Protein AF-A0A7S0E5N8-F1 (afdb_monomer_lite)

Organism: NCBI:txid3032

Radius of gyration: 25.5 Å; chains: 1; bounding box: 63×75×67 Å

InterPro domains:
  IPR010488 Zeta toxin domain [PF06414] (202-354)
  IPR027417 P-loop containing nucleoside triphosphate hydrolase [G3DSA:3.40.50.300] (179-355)
  IPR027417 P-loop containing nucleoside triphosphate hydrolase [SSF52540] (205-351)

Secondary structure (DSSP, 8-state):
--TTTTTTTSSS------------------------SSHHHHHHHHHHHHHHHHHHHS----B-TTSPBPPSS----S--------SS-PPPPPTT---------HHHHTTTS-TTT---TT---THHHHHHHHTT----TT--TTS-HHHHTEE---GGG--STTHHHHTTS-TTTPPEE-HHHHHHHHHHHHHHHHSS-B-SS-EEEEEES-TTS-HHHHHHHHHHTT-GGGGGSEEE-HHHHHHTSTTHHHHHHHS-SS-S-TTSPPHHHHTHHHHHHHHHHHHHHHHHTTB-EEE------HHHHHHHHHHHHHH-TT-EEEEEE----HHHHHHHHHHHHHHHS------

Foldseek 3Di:
DVVVVVVVVVPDPDDDDDDDDDDDDDDDDDDDDDDPDPVVVVVVVVVVVVVVVVCVVPPDFQQFPVRDGQPLDPPPPDDPDDDDDDPDDDDDDDPVRDPPPPPPDPVVVVVPDLPVQQQFLPDQPVLLVVLCVQLVHDDDPPDDQLAAPCVRFFDQLDLVQQDDPLSVLSNPDDCVQAGGGHHSVVSSLVSVLVVLLSAADADQQAEEEEEAADQLLCSSVVLVVCCVVRSVVSVRAREQDLVVVLSSHPCLSVQCVVQQFDRPDPSGDFSCRSHVRVSVVSSSSNVVSCLVRRGHYYYYDHCPPVVVVVVVVVVCCVVRVSYGYGYHYRDDDPVSSVVSQNVSRNRNVGHDDDD

Sequence (355 aa):
LFHEKMTRRFLRDGLRASCSCSSSANKVSPEGDREDSDQSELDAQGKKLVNERAWLANPPMVYTWDGDLMPRDVEWLGAEGEFSLGDGEAPMYTEDGDEHAYHGFPWEISGGVDSWDTYDTNFVDPIAETFADRAKFRIPDTFDWNKTTNYNYAAPAKKENFHGVYKHVRSVLDYSYHVNYIEERQRLQDEIVRYWCDSGVRSDRPWIIFTAGAMGAGKSRTISQLEANGVDTLRLMVKVDPDTVKYQLPEMKHYISRNPGPNPNKNIILAGHATHNESGFLQEVIVRKLMEGSKHLIVDGSLSNAEWYREYLMQIRTKYPHYRIGIIHVMCDREIIWERVQQRCIRTGRCISWQ

pLDDT: mean 73.73, std 26.62, range [25.64, 98.75]

Structure (mmCIF, N/CA/C/O backbone):
data_AF-A0A7S0E5N8-F1
#
_entry.id   AF-A0A7S0E5N8-F1
#
loop_
_atom_site.group_PDB
_atom_site.id
_atom_site.type_symbol
_atom_site.label_atom_id
_atom_site.label_alt_id
_atom_site.label_comp_id
_atom_site.label_asym_id
_atom_site.label_entity_id
_atom_site.label_seq_id
_atom_site.pdbx_PDB_ins_code
_atom_site.Cartn_x
_atom_site.Cartn_y
_atom_site.Cartn_z
_atom_site.occupancy
_atom_site.B_iso_or_equiv
_atom_site.auth_seq_id
_atom_site.auth_comp_id
_atom_site.auth_asym_id
_atom_site.auth_atom_id
_atom_site.pdbx_PDB_model_num
ATOM 1 N N . LEU A 1 1 ? -29.541 29.190 8.175 1.00 48.00 1 LEU A N 1
ATOM 2 C CA . LEU A 1 1 ? -30.266 28.456 9.245 1.00 48.00 1 LEU A CA 1
ATOM 3 C C . LEU A 1 1 ? -29.587 27.162 9.729 1.00 48.00 1 LEU A C 1
ATOM 5 O O . LEU A 1 1 ? -29.875 26.758 10.846 1.00 48.00 1 LEU A O 1
ATOM 9 N N . PHE A 1 2 ? -28.634 26.560 8.998 1.00 31.70 2 PHE A N 1
ATOM 10 C CA . PHE A 1 2 ? -27.773 25.483 9.540 1.00 31.70 2 PHE A CA 1
ATOM 11 C C . PHE A 1 2 ? -26.413 25.990 10.074 1.00 31.70 2 PHE A C 1
ATOM 13 O O . PHE A 1 2 ? -25.784 25.345 10.904 1.00 31.70 2 PHE A O 1
ATOM 20 N N . HIS A 1 3 ? -26.003 27.203 9.686 1.00 31.92 3 HIS A N 1
ATOM 21 C CA . HIS A 1 3 ? -24.743 27.822 10.119 1.00 31.92 3 HIS A CA 1
ATOM 22 C C . HIS A 1 3 ? -24.804 28.477 11.517 1.00 31.92 3 HIS A C 1
ATOM 24 O O . HIS A 1 3 ? -23.778 28.757 12.119 1.00 31.92 3 HIS A O 1
ATOM 30 N N . GLU A 1 4 ? -26.002 28.670 12.078 1.00 29.83 4 GLU A N 1
ATOM 31 C CA . GLU A 1 4 ? -26.194 29.369 13.361 1.00 29.83 4 GLU A CA 1
ATOM 32 C C . GLU A 1 4 ? -26.199 28.424 14.583 1.00 29.83 4 GLU A C 1
ATOM 34 O O . GLU A 1 4 ? -26.120 28.873 15.727 1.00 29.83 4 GLU A O 1
ATOM 39 N N . LYS A 1 5 ? -26.270 27.100 14.362 1.00 33.91 5 LYS A N 1
ATOM 40 C CA . LYS A 1 5 ? -26.313 26.094 15.441 1.00 33.91 5 LYS A CA 1
ATOM 41 C C . LYS A 1 5 ? -24.935 25.592 15.895 1.00 33.91 5 LYS A C 1
ATOM 43 O O . LYS A 1 5 ? -24.839 25.108 17.018 1.00 33.91 5 LYS A O 1
ATOM 48 N N . MET A 1 6 ? -23.871 25.750 15.099 1.00 36.00 6 MET A N 1
ATOM 49 C CA . MET A 1 6 ? -22.506 25.373 15.517 1.00 36.00 6 MET A CA 1
ATOM 50 C C . MET A 1 6 ? -21.856 26.415 16.438 1.00 36.00 6 MET A C 1
ATOM 52 O O . MET A 1 6 ? -21.187 26.052 17.401 1.00 36.00 6 MET A O 1
ATOM 56 N N . THR A 1 7 ? -22.110 27.707 16.222 1.00 38.72 7 THR A N 1
ATOM 57 C CA . THR A 1 7 ? -21.432 28.782 16.969 1.00 38.72 7 THR A CA 1
ATOM 58 C C . THR A 1 7 ? -21.920 28.915 18.417 1.00 38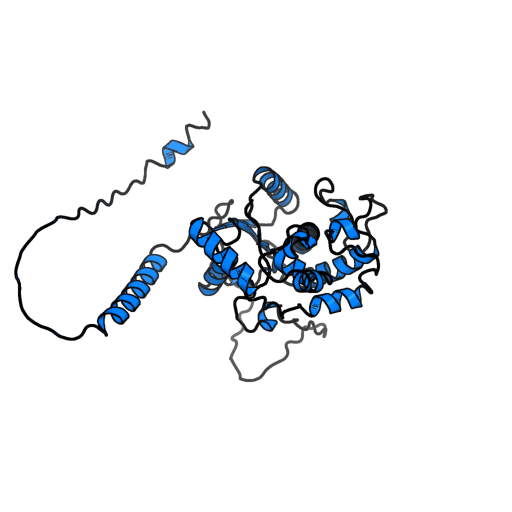.72 7 THR A C 1
ATOM 60 O O . THR A 1 7 ? -21.182 29.378 19.282 1.00 38.72 7 THR A O 1
ATOM 63 N N . ARG A 1 8 ? -23.139 28.452 18.741 1.00 34.91 8 ARG A N 1
ATOM 64 C CA . ARG A 1 8 ? -23.691 28.550 20.109 1.00 34.91 8 ARG A CA 1
ATOM 65 C C . ARG A 1 8 ? -23.184 27.478 21.081 1.00 34.91 8 ARG A C 1
ATOM 67 O O . ARG A 1 8 ? -23.400 27.630 22.279 1.00 34.91 8 ARG A O 1
ATOM 74 N N . ARG A 1 9 ? -22.488 26.435 20.610 1.00 34.16 9 ARG A N 1
ATOM 75 C CA . ARG A 1 9 ? -21.886 25.413 21.491 1.00 34.16 9 ARG A CA 1
ATOM 76 C C . ARG A 1 9 ? -20.429 25.719 21.866 1.00 34.16 9 ARG A C 1
ATOM 78 O O . ARG A 1 9 ? -19.947 25.188 22.853 1.00 34.16 9 ARG A O 1
ATOM 85 N N . PHE A 1 10 ? -19.772 26.630 21.144 1.00 34.44 10 PHE A N 1
ATOM 86 C CA . PHE A 1 10 ? -18.369 27.012 21.362 1.00 34.44 10 PHE A CA 1
ATOM 87 C C . PHE A 1 10 ? -18.156 28.156 22.373 1.00 34.44 10 PHE A C 1
ATOM 89 O O . PHE A 1 10 ? -17.024 28.418 22.761 1.00 34.44 10 PHE A O 1
ATOM 96 N N . LEU A 1 11 ? -19.216 28.838 22.824 1.00 35.88 11 LEU A N 1
ATOM 97 C CA . LEU A 1 11 ? -19.111 30.030 23.685 1.00 35.88 11 LEU A CA 1
ATOM 98 C C . LEU A 1 11 ? -19.541 29.820 25.147 1.00 35.88 11 LEU A C 1
ATOM 100 O O . LEU A 1 11 ? -19.632 30.800 25.883 1.00 35.88 11 LEU A O 1
ATOM 104 N N . ARG A 1 12 ? -19.816 28.584 25.594 1.00 35.59 12 ARG A N 1
ATOM 105 C CA . ARG A 1 12 ? -20.316 28.345 26.964 1.00 35.59 12 ARG A CA 1
ATOM 106 C C . ARG A 1 12 ? -19.292 27.842 27.982 1.00 35.59 12 ARG A C 1
ATOM 108 O O . ARG A 1 12 ? -19.493 28.121 29.156 1.00 35.59 12 ARG A O 1
ATOM 115 N N . ASP A 1 13 ? -18.167 27.273 27.553 1.00 36.72 13 ASP A N 1
ATOM 116 C CA . ASP A 1 13 ? -17.179 26.680 28.475 1.00 36.72 13 ASP A CA 1
ATOM 117 C C . ASP A 1 13 ? -15.816 27.398 28.435 1.00 36.72 13 ASP A C 1
ATOM 119 O O . ASP A 1 13 ? -14.747 26.796 28.512 1.00 36.72 13 ASP A O 1
ATOM 123 N N . GLY A 1 14 ? -15.851 28.729 28.320 1.00 29.47 14 GLY A N 1
ATOM 124 C CA . GLY A 1 14 ? -14.676 29.588 28.452 1.00 29.47 14 GLY A CA 1
ATOM 125 C C . GLY A 1 14 ? -14.255 29.765 29.912 1.00 29.47 14 GLY A C 1
ATOM 126 O O . GLY A 1 14 ? -14.564 30.787 30.525 1.00 29.47 14 GLY A O 1
ATOM 127 N N . LEU A 1 15 ? -13.519 28.800 30.465 1.00 29.02 15 LEU A N 1
ATOM 128 C CA . LEU A 1 15 ? -12.755 28.991 31.699 1.00 29.02 15 LEU A CA 1
ATOM 129 C C . LEU A 1 15 ? -11.484 29.790 31.381 1.00 29.02 15 LEU A C 1
ATOM 131 O O . LEU A 1 15 ? -10.531 29.302 30.778 1.00 29.02 15 LEU A O 1
ATOM 135 N N . ARG A 1 16 ? -11.507 31.067 31.776 1.00 32.75 16 ARG A N 1
ATOM 136 C CA . ARG A 1 16 ? -10.348 31.963 31.808 1.00 32.75 16 ARG A CA 1
ATOM 137 C C . ARG A 1 16 ? -9.338 31.455 32.840 1.00 32.75 16 ARG A C 1
ATOM 139 O O . ARG A 1 16 ? -9.662 31.399 34.021 1.00 32.75 16 ARG A O 1
ATOM 146 N N . ALA A 1 17 ? -8.102 31.224 32.415 1.00 28.38 17 ALA A N 1
ATOM 147 C CA . ALA A 1 17 ? -6.936 31.256 33.290 1.00 28.38 17 ALA A CA 1
ATOM 148 C C . ALA A 1 17 ? -5.925 32.248 32.699 1.00 28.38 17 ALA A C 1
ATOM 150 O O . ALA A 1 17 ? -5.169 31.940 31.784 1.00 28.38 17 ALA A O 1
ATOM 151 N N . SER A 1 18 ? -5.979 33.486 33.187 1.00 28.97 18 SER A N 1
ATOM 152 C CA . SER A 1 18 ? -4.957 34.505 32.968 1.00 28.97 18 SER A CA 1
ATOM 153 C C . SER A 1 18 ? -3.859 34.323 34.014 1.00 28.97 18 SER A C 1
ATOM 155 O O . SER A 1 18 ? -4.122 34.521 35.199 1.00 28.97 18 SER A O 1
ATOM 157 N N . CYS A 1 19 ? -2.638 33.990 33.596 1.00 25.64 19 CYS A N 1
ATOM 158 C CA . CYS A 1 19 ? -1.456 34.106 34.449 1.00 25.64 19 CYS A CA 1
ATOM 159 C C . CYS A 1 19 ? -0.757 35.432 34.135 1.00 25.64 19 CYS A C 1
ATOM 161 O O . CYS A 1 19 ? -0.170 35.609 33.071 1.00 25.64 19 CYS A O 1
ATOM 163 N N . SER A 1 20 ? -0.866 36.381 35.061 1.00 28.48 20 SER A N 1
ATOM 164 C CA . SER A 1 20 ? -0.127 37.641 35.070 1.00 28.48 20 SER A CA 1
ATOM 165 C C . SER A 1 20 ? 1.270 37.419 35.654 1.00 28.48 20 SER A C 1
ATOM 167 O O . SER A 1 20 ? 1.392 37.082 36.830 1.00 28.48 20 SER A O 1
ATOM 169 N N . CYS A 1 21 ? 2.320 37.647 34.867 1.00 26.89 21 CYS A N 1
ATOM 170 C CA . CYS A 1 21 ? 3.680 37.790 35.386 1.00 26.89 21 CYS A CA 1
ATOM 171 C C . CYS A 1 21 ? 3.875 39.225 35.889 1.00 26.89 21 CYS A C 1
ATOM 173 O O . CYS A 1 21 ? 3.969 40.162 35.099 1.00 26.89 21 CYS A O 1
ATOM 175 N N . SER A 1 22 ? 3.925 39.401 37.209 1.00 31.42 22 SER A N 1
ATOM 176 C CA . SER A 1 22 ? 4.367 40.639 37.850 1.00 31.42 22 SER A CA 1
ATOM 177 C C . SER A 1 22 ? 5.890 40.647 37.970 1.00 31.42 22 SER A C 1
ATOM 179 O O . SER A 1 22 ? 6.476 39.804 38.646 1.00 31.42 22 SER A O 1
ATOM 181 N N . SER A 1 23 ? 6.518 41.622 37.324 1.00 30.47 23 SER A N 1
ATOM 182 C CA . SER A 1 23 ? 7.921 41.988 37.490 1.00 30.47 23 SER A CA 1
ATOM 183 C C . SER A 1 23 ? 8.125 42.746 38.804 1.00 30.47 23 SER A C 1
ATOM 185 O O . SER A 1 23 ? 7.570 43.831 38.979 1.00 30.47 23 SER A O 1
ATOM 187 N N . SER A 1 24 ? 8.975 42.234 39.690 1.00 32.66 24 SER A N 1
ATOM 188 C CA . SER A 1 24 ? 9.563 43.016 40.779 1.00 32.66 24 SER A CA 1
ATOM 189 C C . SER A 1 24 ? 11.072 42.827 40.771 1.00 32.66 24 SER A C 1
ATOM 191 O O . SER A 1 24 ? 11.583 41.735 41.009 1.00 32.66 24 SER A O 1
ATOM 193 N N . ALA A 1 25 ? 11.763 43.917 40.453 1.00 34.62 25 ALA A N 1
ATOM 194 C CA . ALA A 1 25 ? 13.202 44.054 40.533 1.00 34.62 25 ALA A CA 1
ATOM 195 C C . ALA A 1 25 ? 13.657 44.072 41.997 1.00 34.62 25 ALA A C 1
ATOM 197 O O . ALA A 1 25 ? 13.053 44.759 42.817 1.00 34.62 25 ALA A O 1
ATOM 198 N N . ASN A 1 26 ? 14.771 43.404 42.295 1.00 32.31 26 ASN A N 1
ATOM 199 C CA . ASN A 1 26 ? 15.701 43.876 43.313 1.00 32.31 26 ASN A CA 1
ATOM 200 C C . ASN A 1 26 ? 17.127 43.411 43.000 1.00 32.31 26 ASN A C 1
ATOM 202 O O . ASN A 1 26 ? 17.381 42.239 42.738 1.00 32.31 26 ASN A O 1
ATOM 206 N N . LYS A 1 27 ? 18.037 44.388 43.002 1.00 39.38 27 LYS A N 1
ATOM 207 C CA . LYS A 1 27 ? 19.492 44.247 42.896 1.00 39.38 27 LYS A CA 1
ATOM 208 C C . LYS A 1 27 ? 20.055 43.717 44.211 1.00 39.38 27 LYS A C 1
ATOM 210 O O . LYS A 1 27 ? 19.783 44.357 45.218 1.00 39.38 27 LYS A O 1
ATOM 215 N N . VAL A 1 28 ? 20.937 42.715 44.163 1.00 34.62 28 VAL A N 1
ATOM 216 C CA . VAL A 1 28 ? 22.173 42.620 44.971 1.00 34.62 28 VAL A CA 1
ATOM 217 C C . VAL A 1 28 ? 23.177 41.738 44.202 1.00 34.62 28 VAL A C 1
ATOM 219 O O . VAL A 1 28 ? 22.812 40.698 43.665 1.00 34.62 28 VAL A O 1
ATOM 222 N N . SER A 1 29 ? 24.435 42.165 44.144 1.00 37.25 29 SER A N 1
ATOM 223 C CA . SER A 1 29 ? 25.642 41.361 43.858 1.00 37.25 29 SER A CA 1
ATOM 224 C C . SER A 1 29 ? 26.641 41.648 45.001 1.00 37.25 29 SER A C 1
ATOM 226 O O . SER A 1 29 ? 26.382 42.619 45.723 1.00 37.25 29 SER A O 1
ATOM 228 N N . PRO A 1 30 ? 27.798 40.963 45.151 1.00 56.81 30 PRO A N 1
ATOM 229 C CA . PRO A 1 30 ? 28.375 39.868 44.353 1.00 56.81 30 PRO A CA 1
ATOM 230 C C . PRO A 1 30 ? 28.958 38.707 45.214 1.00 56.81 30 PRO A C 1
ATOM 232 O O . PRO A 1 30 ? 28.785 38.691 46.426 1.00 56.81 30 PRO A O 1
ATOM 235 N N . GLU A 1 31 ? 29.700 37.814 44.542 1.00 35.06 31 GLU A N 1
ATOM 236 C CA . GLU A 1 31 ? 30.712 36.843 45.023 1.00 35.06 31 GLU A CA 1
ATOM 237 C C . GLU A 1 31 ? 30.322 35.356 45.018 1.00 35.06 31 GLU A C 1
ATOM 239 O O . GLU A 1 31 ? 29.369 34.936 45.666 1.00 35.06 31 GLU A O 1
ATOM 244 N N . GLY A 1 32 ? 31.147 34.559 44.322 1.00 34.41 32 GLY A N 1
ATOM 245 C CA . GLY A 1 32 ? 31.268 33.115 44.528 1.00 34.41 32 GLY A CA 1
ATOM 246 C C . GLY A 1 32 ? 31.370 32.286 43.249 1.00 34.41 32 GLY A C 1
ATOM 247 O O . GLY A 1 32 ? 30.366 31.763 42.782 1.00 34.41 32 GLY A O 1
ATOM 248 N N . ASP A 1 33 ? 32.584 32.122 42.717 1.00 45.44 33 ASP A N 1
ATOM 249 C CA . ASP A 1 33 ? 32.925 31.058 41.766 1.00 45.44 33 ASP A CA 1
ATOM 250 C C . ASP A 1 33 ? 32.708 29.672 42.404 1.00 45.44 33 ASP A C 1
ATOM 252 O O . ASP A 1 33 ? 33.268 29.429 43.478 1.00 45.44 33 ASP A O 1
ATOM 256 N N . ARG A 1 34 ? 31.980 28.765 41.725 1.00 47.34 34 ARG A N 1
ATOM 257 C CA . ARG A 1 34 ? 32.284 27.321 41.520 1.00 47.34 34 ARG A CA 1
ATOM 258 C C . ARG A 1 34 ? 31.044 26.493 41.128 1.00 47.34 34 ARG A C 1
ATOM 260 O O . ARG A 1 34 ? 29.973 26.682 41.682 1.00 47.34 34 ARG A O 1
ATOM 267 N N . GLU A 1 35 ? 31.300 25.517 40.246 1.00 48.59 35 GLU A N 1
ATOM 268 C CA . GLU A 1 35 ? 30.518 24.292 39.962 1.00 48.59 35 GLU A CA 1
ATOM 269 C C . GLU A 1 35 ? 29.272 24.394 39.055 1.00 48.59 35 GLU A C 1
ATOM 271 O O . GLU A 1 35 ? 28.153 24.121 39.463 1.00 48.59 35 GLU A O 1
ATOM 276 N N . ASP A 1 36 ? 29.497 24.643 37.757 1.00 49.28 36 ASP A N 1
ATOM 277 C CA . ASP A 1 36 ? 28.532 24.355 36.681 1.00 49.28 36 ASP A CA 1
ATOM 278 C C . ASP A 1 36 ? 28.900 23.033 35.976 1.00 49.28 36 ASP A C 1
ATOM 280 O O . ASP A 1 36 ? 29.667 23.013 35.012 1.00 49.28 36 ASP A O 1
ATOM 284 N N . SER A 1 37 ? 28.370 21.902 36.454 1.00 51.56 37 SER A N 1
ATOM 285 C CA . SER A 1 37 ? 28.222 20.697 35.608 1.00 51.56 37 SER A CA 1
ATOM 286 C C . SER A 1 37 ? 27.050 19.787 36.006 1.00 51.56 37 SER A C 1
ATOM 288 O O . SER A 1 37 ? 26.468 19.167 35.120 1.00 51.56 37 SER A O 1
ATOM 290 N N . ASP A 1 38 ? 26.584 19.821 37.260 1.00 52.78 38 ASP A N 1
ATOM 291 C CA . ASP A 1 38 ? 25.450 18.991 37.721 1.00 52.78 38 ASP A CA 1
ATOM 292 C C . ASP A 1 38 ? 24.059 19.627 37.516 1.00 52.78 38 ASP A C 1
ATOM 294 O O . ASP A 1 38 ? 23.039 18.934 37.490 1.00 52.78 38 ASP A O 1
ATOM 298 N N . GLN A 1 39 ? 23.978 20.945 37.300 1.00 49.47 39 GLN A N 1
ATOM 299 C CA . GLN A 1 39 ? 22.688 21.634 37.144 1.00 49.47 39 GLN A CA 1
ATOM 300 C C . GLN A 1 39 ? 21.959 21.254 35.838 1.00 49.47 39 GLN A C 1
ATOM 302 O O . GLN A 1 39 ? 20.730 21.270 35.777 1.00 49.47 39 GLN A O 1
ATOM 307 N N . SER A 1 40 ? 22.705 20.868 34.795 1.00 54.22 40 SER A N 1
ATOM 308 C CA . SER A 1 40 ? 22.136 20.556 33.475 1.00 54.22 40 SER A CA 1
ATOM 309 C C . SER A 1 40 ? 21.394 19.212 33.428 1.00 54.22 40 SER A C 1
ATOM 311 O O . SER A 1 40 ? 20.425 19.067 32.677 1.00 54.22 40 SER A O 1
ATOM 313 N N . GLU A 1 41 ? 21.790 18.251 34.267 1.00 51.72 41 GLU A N 1
ATOM 314 C CA . GLU A 1 41 ? 21.183 16.917 34.330 1.00 51.72 41 GLU A CA 1
ATOM 315 C C . GLU A 1 41 ? 19.881 16.923 35.147 1.00 51.72 41 GLU A C 1
ATOM 317 O O . GLU A 1 41 ? 18.877 16.318 34.751 1.00 51.72 41 GLU A O 1
ATOM 322 N N . LEU A 1 42 ? 19.852 17.707 36.231 1.00 57.09 42 LEU A N 1
ATOM 323 C CA . LEU A 1 42 ? 18.658 17.923 37.051 1.00 57.09 42 LEU A CA 1
ATOM 324 C C . LEU A 1 42 ? 17.572 18.700 36.291 1.00 57.09 42 LEU A C 1
ATOM 326 O O . LEU A 1 42 ? 16.389 18.359 36.384 1.00 57.09 42 LEU A O 1
ATOM 330 N N . ASP A 1 43 ? 17.957 19.673 35.461 1.00 62.47 43 ASP A N 1
ATOM 331 C CA . ASP A 1 43 ? 17.024 20.405 34.599 1.00 62.47 43 ASP A CA 1
ATOM 332 C C . ASP A 1 43 ? 16.435 19.524 33.485 1.00 62.47 43 ASP A C 1
ATOM 334 O O . ASP A 1 43 ? 15.266 19.683 33.106 1.00 62.47 43 ASP A O 1
ATOM 338 N N . ALA A 1 44 ? 17.207 18.562 32.970 1.00 54.91 44 ALA A N 1
ATOM 339 C CA . ALA A 1 44 ? 16.731 17.595 31.984 1.00 54.91 44 ALA A CA 1
ATOM 340 C C . ALA A 1 44 ? 15.744 16.583 32.600 1.00 54.91 44 ALA A C 1
ATOM 342 O O . ALA A 1 44 ? 14.685 16.321 32.017 1.00 54.91 44 ALA A O 1
ATOM 343 N N . GLN A 1 45 ? 16.033 16.067 33.801 1.00 53.09 45 GLN A N 1
ATOM 344 C CA . GLN A 1 45 ? 15.117 15.186 34.539 1.00 53.09 45 GLN A CA 1
ATOM 345 C C . GLN A 1 45 ? 13.843 15.912 34.990 1.00 53.09 45 GLN A C 1
ATOM 347 O O . GLN A 1 45 ? 12.745 15.366 34.853 1.00 53.09 45 GLN A O 1
ATOM 352 N N . GLY A 1 46 ? 13.959 17.164 35.442 1.00 55.50 46 GLY A N 1
ATOM 353 C CA . GLY A 1 46 ? 12.817 18.001 35.810 1.00 55.50 46 GLY A CA 1
ATOM 354 C C . GLY A 1 46 ? 11.874 18.255 34.631 1.00 55.50 46 GLY A C 1
ATOM 355 O O . GLY A 1 46 ? 10.662 18.069 34.753 1.00 55.50 46 GLY A O 1
ATOM 356 N N . LYS A 1 47 ? 12.414 18.585 33.450 1.00 50.16 47 LYS A N 1
ATOM 357 C CA . LYS A 1 47 ? 11.617 18.770 32.222 1.00 50.16 47 LYS A CA 1
ATOM 358 C C . LYS A 1 47 ? 10.935 17.479 31.755 1.00 50.16 47 LYS A C 1
ATOM 360 O O . LYS A 1 47 ? 9.801 17.539 31.277 1.00 50.16 47 LYS A O 1
ATOM 365 N N . LYS A 1 48 ? 11.580 16.317 31.923 1.00 49.09 48 LYS A N 1
ATOM 366 C CA . LYS A 1 48 ? 10.990 15.007 31.595 1.00 49.09 48 LYS A CA 1
ATOM 367 C C . LYS A 1 48 ? 9.787 14.685 32.493 1.00 49.09 48 LYS A C 1
ATOM 369 O O . LYS A 1 48 ? 8.715 14.375 31.978 1.00 49.09 48 LYS A O 1
ATOM 374 N N . LEU A 1 49 ? 9.926 14.864 33.809 1.00 44.47 49 LEU A N 1
ATOM 375 C CA . LEU A 1 49 ? 8.860 14.615 34.791 1.00 44.47 49 LEU A CA 1
ATOM 376 C C . LEU A 1 49 ? 7.667 15.576 34.651 1.00 44.47 49 LEU A C 1
ATOM 378 O O . LEU A 1 49 ? 6.517 15.177 34.846 1.00 44.47 49 LEU A O 1
ATOM 382 N N . VAL A 1 50 ? 7.917 16.841 34.300 1.00 50.50 50 VAL A N 1
ATOM 383 C CA . VAL A 1 50 ? 6.851 17.828 34.051 1.00 50.50 50 VAL A CA 1
ATOM 384 C C . VAL A 1 50 ? 6.050 17.474 32.792 1.00 50.50 50 VAL A C 1
ATOM 386 O O . VAL A 1 50 ? 4.823 17.569 32.816 1.00 50.50 50 VAL A O 1
ATOM 389 N N . ASN A 1 51 ? 6.707 16.996 31.729 1.00 46.56 51 ASN A N 1
ATOM 390 C CA . ASN A 1 51 ? 6.021 16.537 30.517 1.00 46.56 51 ASN A CA 1
ATOM 391 C C . ASN A 1 51 ? 5.193 15.264 30.750 1.00 46.56 51 ASN A C 1
ATOM 393 O O . ASN A 1 51 ? 4.064 15.194 30.270 1.00 46.56 51 ASN A O 1
ATOM 397 N N . GLU A 1 52 ? 5.696 14.29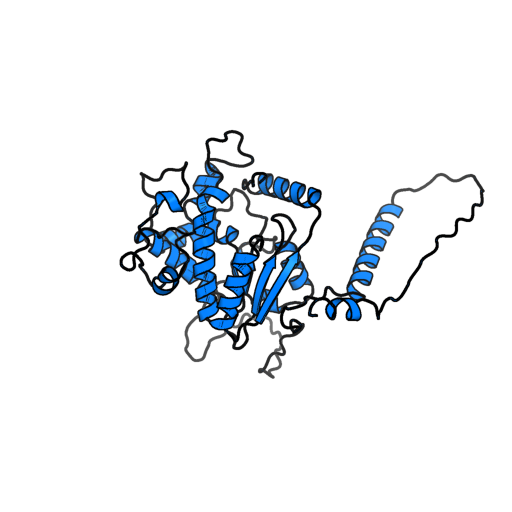6 31.523 1.00 41.47 52 GLU A N 1
ATOM 398 C CA . GLU A 1 52 ? 4.939 13.086 31.886 1.00 41.47 52 GLU A CA 1
ATOM 399 C C . GLU A 1 52 ? 3.694 13.418 32.730 1.00 41.47 52 GLU A C 1
ATOM 401 O O . GLU A 1 52 ? 2.603 12.909 32.463 1.00 41.47 52 GLU A O 1
ATOM 406 N N . ARG A 1 53 ? 3.804 14.342 33.698 1.00 43.78 53 ARG A N 1
ATOM 407 C CA . ARG A 1 53 ? 2.656 14.791 34.510 1.00 43.78 53 ARG A CA 1
ATOM 408 C C . ARG A 1 53 ? 1.628 15.594 33.712 1.00 43.78 53 ARG A C 1
ATOM 410 O O . ARG A 1 53 ? 0.431 15.418 33.933 1.00 43.78 53 ARG A O 1
ATOM 417 N N . ALA A 1 54 ? 2.064 16.450 32.787 1.00 42.28 54 ALA A N 1
ATOM 418 C CA . ALA A 1 54 ? 1.163 17.197 31.906 1.00 42.28 54 ALA A CA 1
ATOM 419 C C . ALA A 1 54 ? 0.380 16.271 30.955 1.00 42.28 54 ALA A C 1
ATOM 421 O O . ALA A 1 54 ? -0.789 16.534 30.670 1.00 42.28 54 ALA A O 1
ATOM 422 N N . TRP A 1 55 ? 0.999 15.168 30.521 1.00 41.56 55 TRP A N 1
ATOM 423 C CA . TRP A 1 55 ? 0.369 14.135 29.694 1.00 41.56 55 TRP A CA 1
ATOM 424 C C . TRP A 1 55 ? -0.645 13.281 30.458 1.00 41.56 55 TRP A C 1
ATOM 426 O O . TRP A 1 55 ? -1.744 13.050 29.963 1.00 41.56 55 TRP A O 1
ATOM 436 N N . LEU A 1 56 ? -0.320 12.858 31.684 1.00 43.59 56 LEU A N 1
ATOM 437 C CA . LEU A 1 56 ? -1.265 12.132 32.543 1.00 43.59 56 LEU A CA 1
ATOM 438 C C . LEU A 1 56 ? -2.485 12.988 32.917 1.00 43.59 56 LEU A C 1
ATOM 440 O O . LEU A 1 56 ? -3.584 12.459 33.071 1.00 43.59 56 LEU A O 1
ATOM 444 N N . ALA A 1 57 ? -2.307 14.308 33.033 1.00 41.25 57 ALA A N 1
ATOM 445 C CA . ALA A 1 57 ? -3.390 15.246 33.318 1.00 41.25 57 ALA A CA 1
ATOM 446 C C . ALA A 1 57 ? -4.306 15.518 32.108 1.00 41.25 57 ALA A C 1
ATOM 448 O O . ALA A 1 57 ? -5.466 15.872 32.302 1.00 41.25 57 ALA A O 1
ATOM 449 N N . ASN A 1 58 ? -3.810 15.349 30.876 1.00 38.56 58 ASN A N 1
ATOM 450 C CA . ASN A 1 58 ? -4.558 15.554 29.632 1.00 38.56 58 ASN A CA 1
ATOM 451 C C . ASN A 1 58 ? -4.217 14.444 28.624 1.00 38.56 58 ASN A C 1
ATOM 453 O O . ASN A 1 58 ? -3.456 14.690 27.682 1.00 38.56 58 ASN A O 1
ATOM 457 N N . PRO A 1 59 ? -4.740 13.218 28.806 1.00 42.22 59 PRO A N 1
ATOM 458 C CA . PRO A 1 59 ? -4.441 12.125 27.892 1.00 42.22 59 PRO A CA 1
ATOM 459 C C . PRO A 1 59 ? -4.901 12.499 26.474 1.00 42.22 59 PRO A C 1
ATOM 461 O O . PRO A 1 59 ? -5.980 13.085 26.323 1.00 42.22 59 PRO A O 1
ATOM 464 N N . PRO A 1 60 ? -4.124 12.172 25.425 1.00 42.88 60 PRO A N 1
ATOM 465 C CA . PRO A 1 60 ? -4.540 12.421 24.053 1.00 42.88 60 PRO A CA 1
ATOM 466 C C . PRO A 1 60 ? -5.863 11.699 23.803 1.00 42.88 60 PRO A C 1
ATOM 468 O O . PRO A 1 60 ? -5.956 10.473 23.873 1.00 42.88 60 PRO A O 1
ATOM 471 N N . MET A 1 61 ? -6.915 12.466 23.535 1.00 38.19 61 MET A N 1
ATOM 472 C CA . MET A 1 61 ? -8.196 11.890 23.164 1.00 38.19 61 MET A CA 1
ATOM 473 C C . MET A 1 61 ? -8.172 11.533 21.682 1.00 38.19 61 MET A C 1
ATOM 475 O O . MET A 1 61 ? -8.118 12.407 20.816 1.00 38.19 61 MET A O 1
ATOM 479 N N . VAL A 1 62 ? -8.221 10.234 21.390 1.00 46.50 62 VAL A N 1
ATOM 480 C CA . VAL A 1 62 ? -8.517 9.735 20.045 1.00 46.50 62 VAL A CA 1
ATOM 481 C C . VAL A 1 62 ? -10.025 9.849 19.855 1.00 46.50 62 VAL A C 1
ATOM 483 O O . VAL A 1 62 ? -10.791 9.000 20.307 1.00 46.50 62 VAL A O 1
ATOM 486 N N . TYR A 1 63 ? -10.459 10.937 19.225 1.00 37.84 63 TYR A N 1
ATOM 487 C CA . TYR A 1 63 ? -11.852 11.099 18.832 1.00 37.84 63 TYR A CA 1
ATOM 488 C C . TYR A 1 63 ? -12.116 10.286 17.574 1.00 37.84 63 TYR A C 1
ATOM 490 O O . TYR A 1 63 ? -11.433 10.439 16.561 1.00 37.84 63 TYR A O 1
ATOM 498 N N . THR A 1 64 ? -13.126 9.431 17.628 1.00 45.38 64 THR A N 1
ATOM 499 C CA . THR A 1 64 ? -13.606 8.727 16.442 1.00 45.38 64 THR A CA 1
ATOM 500 C C . THR A 1 64 ? -14.700 9.565 15.795 1.00 45.38 64 THR A C 1
ATOM 502 O O . THR A 1 64 ? -15.371 10.361 16.457 1.00 45.38 64 THR A O 1
ATOM 505 N N . TRP A 1 65 ? -14.883 9.408 14.485 1.00 41.06 65 TRP A N 1
ATOM 506 C CA . TRP A 1 65 ? -15.918 10.143 13.752 1.00 41.06 65 TRP A CA 1
ATOM 507 C C . TRP A 1 65 ? -17.329 9.858 14.296 1.00 41.06 65 TRP A C 1
ATOM 509 O O . TRP A 1 65 ? -18.210 10.710 14.219 1.00 41.06 65 TRP A O 1
ATOM 519 N N . ASP A 1 66 ? -17.528 8.672 14.875 1.00 41.09 66 ASP A N 1
ATOM 520 C CA . ASP A 1 66 ? -18.803 8.219 15.432 1.00 41.09 66 ASP A CA 1
ATOM 521 C C . ASP A 1 66 ? -19.003 8.602 16.911 1.00 41.09 66 ASP A C 1
ATOM 523 O O . ASP A 1 66 ? -20.061 8.338 17.474 1.00 41.09 66 ASP A O 1
ATOM 527 N N . GLY A 1 67 ? -18.023 9.258 17.546 1.00 39.88 67 GLY A N 1
ATOM 528 C CA . GLY A 1 67 ? -18.090 9.642 18.961 1.00 39.88 67 GLY A CA 1
ATOM 529 C C . GLY A 1 67 ? -17.817 8.502 19.948 1.00 39.88 67 GLY A C 1
ATOM 530 O O . GLY A 1 67 ? -17.832 8.738 21.155 1.00 39.88 67 GLY A O 1
ATOM 531 N N . ASP A 1 68 ? -17.514 7.299 19.456 1.00 46.66 68 ASP A N 1
ATOM 532 C CA . ASP A 1 68 ? -17.052 6.175 20.268 1.00 46.66 68 ASP A CA 1
ATOM 533 C C . ASP A 1 68 ? -15.606 6.417 20.727 1.00 46.66 68 ASP A C 1
ATOM 535 O O . ASP A 1 68 ? -14.760 6.870 19.953 1.00 46.66 68 ASP A O 1
ATOM 539 N N . LEU A 1 69 ? -15.281 6.092 21.976 1.00 50.69 69 LEU A N 1
ATOM 540 C CA . LEU A 1 69 ? -13.884 6.002 22.401 1.00 50.69 69 LEU A CA 1
ATOM 541 C C . LEU A 1 69 ? -13.322 4.653 21.950 1.00 50.69 69 LEU A C 1
ATOM 543 O O . LEU A 1 69 ? -14.010 3.632 22.019 1.00 50.69 69 LEU A O 1
ATOM 547 N N . MET A 1 70 ? -12.063 4.628 21.505 1.00 53.00 70 MET A N 1
ATOM 548 C CA . MET A 1 70 ? -11.367 3.347 21.411 1.00 53.00 70 MET A CA 1
ATOM 549 C C . MET A 1 70 ? -11.329 2.719 22.808 1.00 53.00 70 MET A C 1
ATOM 551 O O . MET A 1 70 ? -10.948 3.421 23.751 1.00 53.00 70 MET A O 1
ATOM 555 N N . PRO A 1 71 ? -11.739 1.445 22.966 1.00 52.09 71 PRO A N 1
ATOM 556 C CA . PRO A 1 71 ? -11.604 0.761 24.243 1.00 52.09 71 PRO A CA 1
ATOM 557 C C . PRO A 1 71 ? -10.136 0.822 24.668 1.00 52.09 71 PRO A C 1
ATOM 559 O O . PRO A 1 71 ? -9.261 0.487 23.867 1.00 52.09 71 PRO A O 1
ATOM 562 N N . ARG A 1 72 ? -9.868 1.298 25.890 1.00 46.88 72 ARG A N 1
ATOM 563 C CA . ARG A 1 72 ? -8.522 1.198 26.482 1.00 46.88 72 ARG A CA 1
ATOM 564 C C . ARG A 1 72 ? -8.168 -0.261 26.728 1.00 46.88 72 ARG A C 1
ATOM 566 O O . ARG A 1 72 ? -7.050 -0.667 26.458 1.00 46.88 72 ARG A O 1
ATOM 573 N N . ASP A 1 73 ? -9.183 -1.031 27.088 1.00 42.47 73 ASP A N 1
ATOM 574 C CA . ASP A 1 73 ? -9.090 -2.442 27.382 1.00 42.47 73 ASP A CA 1
ATOM 575 C C . ASP A 1 73 ? -10.112 -3.150 26.493 1.00 42.47 73 ASP A C 1
ATOM 577 O O . ASP A 1 73 ? -11.310 -2.846 26.515 1.00 42.47 73 ASP A O 1
ATOM 581 N N . VAL A 1 74 ? -9.647 -4.066 25.647 1.00 41.41 74 VAL A N 1
ATOM 582 C CA . VAL A 1 74 ? -10.543 -5.084 25.103 1.00 41.41 74 VAL A CA 1
ATOM 583 C C . VAL A 1 74 ? -10.868 -5.976 26.293 1.00 41.41 74 VAL A C 1
ATOM 585 O O . VAL A 1 74 ? -10.030 -6.781 26.688 1.00 41.41 74 VAL A O 1
ATOM 588 N N . GLU A 1 75 ? -12.046 -5.796 26.900 1.00 41.16 75 GLU A N 1
ATOM 589 C CA . GLU A 1 75 ? -12.596 -6.796 27.816 1.00 41.16 75 GLU A CA 1
ATOM 590 C C . GLU A 1 75 ? -12.624 -8.122 27.060 1.00 41.16 75 GLU A C 1
ATOM 592 O O . GLU A 1 75 ? -13.373 -8.317 26.098 1.00 41.16 75 GLU A O 1
ATOM 597 N N . TRP A 1 76 ? -11.706 -8.996 27.450 1.00 36.72 76 TRP A N 1
ATOM 598 C CA . TRP A 1 76 ? -11.531 -10.308 26.870 1.00 36.72 76 TRP A CA 1
ATOM 599 C C . TRP A 1 76 ? -12.752 -11.139 27.268 1.00 36.72 76 TRP A C 1
ATOM 601 O O . TRP A 1 76 ? -12.849 -11.649 28.383 1.00 36.72 76 TRP A O 1
ATOM 611 N N . LEU A 1 77 ? -13.736 -11.228 26.375 1.00 36.50 77 LEU A N 1
ATOM 612 C CA . LEU A 1 77 ? -14.865 -12.133 26.542 1.00 36.50 77 LEU A CA 1
ATOM 613 C C . LEU A 1 77 ? -14.373 -13.570 26.327 1.00 36.50 77 LEU A C 1
ATOM 615 O O . LEU A 1 77 ? -14.430 -14.091 25.217 1.00 36.50 77 LEU A O 1
ATOM 619 N N . GLY A 1 78 ? -13.929 -14.196 27.419 1.00 42.25 78 GLY A N 1
ATOM 620 C CA . GLY A 1 78 ? -14.022 -15.643 27.600 1.00 42.25 78 GLY A CA 1
ATOM 621 C C . GLY A 1 78 ? -12.712 -16.412 27.737 1.00 42.25 78 GLY A C 1
ATOM 622 O O . GLY A 1 78 ? -12.370 -17.160 26.835 1.00 42.25 78 GLY A O 1
ATOM 623 N N . ALA A 1 79 ? -12.059 -16.331 28.899 1.00 35.81 79 ALA A N 1
ATOM 624 C CA . ALA A 1 79 ? -11.398 -17.483 29.525 1.00 35.81 79 ALA A CA 1
ATOM 625 C C . ALA A 1 79 ? -11.094 -17.156 30.995 1.00 35.81 79 ALA A C 1
ATOM 627 O O . ALA A 1 79 ? -10.064 -16.568 31.316 1.00 35.81 79 ALA A O 1
ATOM 628 N N . GLU A 1 80 ? -11.993 -17.538 31.902 1.00 38.31 80 GLU A N 1
ATOM 629 C CA . GLU A 1 80 ? -11.599 -17.749 33.294 1.00 38.31 80 GLU A CA 1
ATOM 630 C C . GLU A 1 80 ? -10.746 -19.023 33.342 1.00 38.31 80 GLU A C 1
ATOM 632 O O . GLU A 1 80 ? -11.256 -20.140 33.368 1.00 38.31 80 GLU A O 1
ATOM 637 N N . GLY A 1 81 ? -9.431 -18.848 33.282 1.00 33.81 81 GLY A N 1
ATOM 638 C CA . GLY A 1 81 ? -8.453 -19.892 33.540 1.00 33.81 81 GLY A CA 1
ATOM 639 C C . GLY A 1 81 ? -7.211 -19.241 34.125 1.00 33.81 81 GLY A C 1
ATOM 640 O O . GLY A 1 81 ? -6.515 -18.510 33.426 1.00 33.81 81 GLY A O 1
ATOM 641 N N . GLU A 1 82 ? -6.965 -19.458 35.417 1.00 35.56 82 GLU A N 1
ATOM 642 C CA . GLU A 1 82 ? -5.731 -19.042 36.084 1.00 35.56 82 GLU A CA 1
ATOM 643 C C . GLU A 1 82 ? -4.521 -19.594 35.319 1.00 35.56 82 GLU A C 1
ATOM 645 O O . GLU A 1 82 ? -4.293 -20.803 35.276 1.00 35.56 82 GLU A O 1
ATOM 650 N N . PHE A 1 83 ? -3.741 -18.705 34.706 1.00 29.11 83 PHE A N 1
ATOM 651 C CA . PHE A 1 83 ? -2.496 -19.060 34.037 1.00 29.11 83 PHE A CA 1
ATOM 652 C C . PHE A 1 83 ? -1.348 -18.914 35.040 1.00 29.11 83 PHE A C 1
ATOM 654 O O . PHE A 1 83 ? -0.984 -17.800 35.425 1.00 29.11 83 PHE A O 1
ATOM 661 N N . SER A 1 84 ? -0.782 -20.036 35.490 1.00 30.28 84 SER A N 1
ATOM 662 C CA . SER A 1 84 ? 0.502 -20.033 36.188 1.00 30.28 84 SER A CA 1
ATOM 663 C C . SER A 1 84 ? 1.628 -20.025 35.152 1.00 30.28 84 SER A C 1
ATOM 665 O O . SER A 1 84 ? 1.650 -20.824 34.217 1.00 30.28 84 SER A O 1
ATOM 667 N N . LEU A 1 85 ? 2.563 -19.085 35.294 1.00 32.72 85 LEU A N 1
ATOM 668 C CA . LEU A 1 85 ? 3.793 -19.050 34.505 1.00 32.72 85 LEU A CA 1
ATOM 669 C C . LEU A 1 85 ? 4.725 -20.149 35.029 1.00 32.72 85 LEU A C 1
ATOM 671 O O . LEU A 1 85 ? 5.457 -19.946 35.995 1.00 32.72 85 LEU A O 1
ATOM 675 N N . GLY A 1 86 ? 4.631 -21.335 34.433 1.00 29.80 86 GLY A N 1
ATOM 676 C CA . GLY A 1 86 ? 5.653 -22.370 34.531 1.00 29.80 86 GLY A CA 1
ATOM 677 C C . GLY A 1 86 ? 6.644 -22.212 33.382 1.00 29.80 86 GLY A C 1
ATOM 678 O O . GLY A 1 86 ? 6.237 -22.172 32.224 1.00 29.80 86 GLY A O 1
ATOM 679 N N . ASP A 1 87 ? 7.930 -22.116 33.708 1.00 35.78 87 ASP A N 1
ATOM 680 C CA . ASP A 1 87 ? 9.033 -22.031 32.752 1.00 35.78 87 ASP A CA 1
ATOM 681 C C . ASP A 1 87 ? 9.106 -23.310 31.899 1.00 35.78 87 ASP A C 1
ATOM 683 O O . ASP A 1 87 ? 9.704 -24.316 32.281 1.00 35.78 87 ASP A O 1
ATOM 687 N N . GLY A 1 88 ? 8.454 -23.290 30.742 1.00 32.72 88 GLY A N 1
ATOM 688 C CA . GLY A 1 88 ? 8.494 -24.374 29.771 1.00 32.72 88 GLY A CA 1
ATOM 689 C C . GLY A 1 88 ? 7.613 -24.048 28.577 1.00 32.72 88 GLY A C 1
ATOM 690 O O . GLY A 1 88 ? 6.397 -23.955 28.710 1.00 32.72 88 GLY A O 1
ATOM 691 N N . GLU A 1 89 ? 8.232 -23.863 27.412 1.00 37.41 89 GLU A N 1
ATOM 692 C CA . GLU A 1 89 ? 7.546 -23.719 26.129 1.00 37.41 89 GLU A CA 1
ATOM 693 C C . GLU A 1 89 ? 6.603 -24.912 25.910 1.00 37.41 89 GLU A C 1
ATOM 695 O O . GLU A 1 89 ? 7.038 -26.028 25.623 1.00 37.41 89 GLU A O 1
ATOM 700 N N . ALA A 1 90 ? 5.301 -24.685 26.073 1.00 27.03 90 ALA A N 1
ATOM 701 C CA . ALA A 1 90 ? 4.278 -25.650 25.708 1.00 27.03 90 ALA A CA 1
ATOM 702 C C . ALA A 1 90 ? 3.731 -25.277 24.320 1.00 27.03 90 ALA A C 1
ATOM 704 O O . ALA A 1 90 ? 3.185 -24.181 24.165 1.00 27.03 90 ALA A O 1
ATOM 705 N N . PRO A 1 91 ? 3.847 -26.147 23.301 1.00 32.97 91 PRO A N 1
ATOM 706 C CA . PRO A 1 91 ? 3.162 -25.925 22.036 1.00 32.97 91 PRO A CA 1
ATOM 707 C C . PRO A 1 91 ? 1.645 -26.035 22.256 1.00 32.97 91 PRO A C 1
ATOM 709 O O . PRO A 1 91 ? 1.157 -27.031 22.793 1.00 32.97 91 PRO A O 1
ATOM 712 N N . MET A 1 92 ? 0.897 -25.003 21.854 1.00 27.98 92 MET A N 1
ATOM 713 C CA . MET A 1 92 ? -0.566 -25.053 21.818 1.00 27.98 92 MET A CA 1
ATOM 714 C C . MET A 1 92 ? -1.023 -25.796 20.561 1.00 27.98 92 MET A C 1
ATOM 716 O O . MET A 1 92 ? -0.794 -25.332 19.447 1.00 27.98 92 MET A O 1
ATOM 720 N N . TYR A 1 93 ? -1.694 -26.930 20.754 1.00 29.81 93 TYR A N 1
ATOM 721 C CA . TYR A 1 93 ? -2.434 -27.634 19.708 1.00 29.81 93 TYR A CA 1
ATOM 722 C C . TYR A 1 93 ? -3.909 -27.212 19.755 1.00 29.81 93 TYR A C 1
ATOM 724 O O . TYR A 1 93 ? -4.483 -27.095 20.839 1.00 29.81 93 TYR A O 1
ATOM 732 N N . THR A 1 94 ? -4.533 -27.007 18.596 1.00 42.25 94 THR A N 1
ATOM 733 C CA . THR A 1 94 ? -5.998 -26.969 18.462 1.00 42.25 94 THR A CA 1
ATOM 734 C C . THR A 1 94 ? -6.541 -28.399 18.332 1.00 42.25 94 THR A C 1
ATOM 736 O O . THR A 1 94 ? -5.800 -29.314 17.969 1.00 42.25 94 THR A O 1
ATOM 739 N N . GLU A 1 95 ? -7.833 -28.608 18.624 1.00 37.00 95 GLU A N 1
ATOM 740 C CA . GLU A 1 95 ? -8.501 -29.926 18.539 1.00 37.00 95 GLU A CA 1
ATOM 741 C C . GLU A 1 95 ? -8.428 -30.575 17.139 1.00 37.00 95 GLU A C 1
ATOM 743 O O . GLU A 1 95 ? -8.612 -31.786 17.023 1.00 37.00 95 GLU A O 1
ATOM 748 N N . ASP A 1 96 ? -8.079 -29.806 16.103 1.00 38.00 96 ASP A N 1
ATOM 749 C CA . ASP A 1 96 ? -7.986 -30.270 14.715 1.00 38.00 96 ASP A CA 1
ATOM 750 C C . ASP A 1 96 ? -6.566 -30.690 14.284 1.00 38.00 96 ASP A C 1
ATOM 752 O O . ASP A 1 96 ? -6.379 -31.160 13.164 1.00 38.00 96 ASP A O 1
ATOM 756 N N . GLY A 1 97 ? -5.550 -30.564 15.149 1.00 28.72 97 GLY A N 1
ATOM 757 C CA . GLY A 1 97 ? -4.187 -31.038 14.859 1.00 28.72 97 GLY A CA 1
ATOM 758 C C . GLY A 1 97 ? -3.444 -30.290 13.741 1.00 28.72 97 GLY A C 1
ATOM 759 O O . GLY A 1 97 ? -2.347 -30.708 13.369 1.00 28.72 97 GLY A O 1
ATOM 760 N N . ASP A 1 98 ? -4.000 -29.189 13.229 1.00 28.41 98 ASP A N 1
ATOM 761 C CA . ASP A 1 98 ? -3.346 -28.340 12.235 1.00 28.41 98 ASP A CA 1
ATOM 762 C C . ASP A 1 98 ? -2.393 -27.348 12.921 1.00 28.41 98 ASP A C 1
ATOM 764 O O . ASP A 1 98 ? -2.803 -26.435 13.644 1.00 28.41 98 ASP A O 1
ATOM 768 N N . GLU A 1 99 ? -1.091 -27.511 12.663 1.00 28.31 99 GLU A N 1
ATOM 769 C CA . GLU A 1 99 ? -0.067 -26.509 12.956 1.00 28.31 99 GLU A CA 1
ATOM 770 C C . GLU A 1 99 ? -0.333 -25.249 12.119 1.00 28.31 99 GLU A C 1
ATOM 772 O O . GLU A 1 99 ? 0.194 -25.062 11.020 1.00 28.31 99 GLU A O 1
ATOM 777 N N . HIS A 1 100 ? -1.110 -24.315 12.658 1.00 31.16 100 HIS A N 1
ATOM 778 C CA . HIS A 1 100 ? -0.937 -22.922 12.282 1.00 31.16 100 HIS A CA 1
ATOM 779 C C . HIS A 1 100 ? 0.305 -22.411 12.999 1.00 31.16 100 HIS A C 1
ATOM 781 O O . HIS A 1 100 ? 0.226 -21.841 14.087 1.00 31.16 100 HIS A O 1
ATOM 787 N N . ALA A 1 101 ? 1.469 -22.632 12.385 1.00 28.45 101 ALA A N 1
ATOM 788 C CA . ALA A 1 101 ? 2.658 -21.876 12.727 1.00 28.45 101 ALA A CA 1
ATOM 789 C C . ALA A 1 101 ? 2.277 -20.395 12.643 1.00 28.45 101 ALA A C 1
ATOM 791 O O . ALA A 1 101 ? 2.023 -19.861 11.560 1.00 28.45 101 ALA A O 1
ATOM 792 N N . TYR A 1 102 ? 2.180 -19.749 13.803 1.00 31.50 102 TYR A N 1
ATOM 793 C CA . TYR A 1 102 ? 2.147 -18.303 13.898 1.00 31.50 102 TYR A CA 1
ATOM 794 C C . TYR A 1 102 ? 3.465 -17.842 13.276 1.00 31.50 102 TYR A C 1
ATOM 796 O O . TYR A 1 102 ? 4.521 -17.883 13.906 1.00 31.50 102 TYR A O 1
ATOM 804 N N . HIS A 1 103 ? 3.441 -17.519 11.986 1.00 32.91 103 HIS A N 1
ATOM 805 C CA . HIS A 1 103 ? 4.576 -16.881 11.355 1.00 32.91 103 HIS A CA 1
ATOM 806 C C . HIS A 1 103 ? 4.695 -15.527 12.036 1.00 32.91 103 HIS A C 1
ATOM 808 O O . HIS A 1 103 ? 3.829 -14.668 11.857 1.00 32.91 103 HIS A O 1
ATOM 814 N N . GLY A 1 104 ? 5.722 -15.405 12.882 1.00 27.20 104 GLY A N 1
ATOM 815 C CA . GLY A 1 104 ? 6.064 -14.185 13.592 1.00 27.20 104 GLY A CA 1
ATOM 816 C C . GLY A 1 104 ? 5.904 -12.987 12.672 1.00 27.20 104 GLY A C 1
ATOM 817 O O . GLY A 1 104 ? 6.246 -13.025 11.483 1.00 27.20 104 GLY A O 1
ATOM 818 N N . PHE A 1 105 ? 5.281 -11.946 13.200 1.00 37.03 105 PHE A N 1
ATOM 819 C CA . PHE A 1 105 ? 4.981 -10.773 12.410 1.00 37.03 105 PHE A CA 1
ATOM 820 C C . PHE A 1 105 ? 6.280 -10.160 11.856 1.00 37.03 105 PHE A C 1
ATOM 822 O O . PHE A 1 105 ? 7.322 -10.234 12.509 1.00 37.03 105 PHE A O 1
ATOM 829 N N . PRO A 1 106 ? 6.256 -9.489 10.691 1.00 39.22 106 PRO A N 1
ATOM 830 C CA . PRO A 1 106 ? 7.466 -8.939 10.071 1.00 39.22 106 PRO A CA 1
ATOM 831 C C . PRO A 1 106 ? 8.274 -7.974 10.966 1.00 39.22 106 PRO A C 1
ATOM 833 O O . PRO A 1 106 ? 9.453 -7.753 10.705 1.00 39.22 106 PRO A O 1
ATOM 836 N N . TRP A 1 107 ? 7.701 -7.432 12.050 1.00 41.03 107 TRP A N 1
ATOM 837 C CA . TRP A 1 107 ? 8.442 -6.621 13.029 1.00 41.03 107 TRP A CA 1
ATOM 838 C C . TRP A 1 107 ? 9.290 -7.432 14.027 1.00 41.03 107 TRP A C 1
ATOM 840 O O . TRP A 1 107 ? 10.215 -6.880 14.624 1.00 41.03 107 TRP A O 1
ATOM 850 N N . GLU A 1 108 ? 9.011 -8.723 14.229 1.00 35.47 108 GLU A N 1
ATOM 851 C CA . GLU A 1 108 ? 9.851 -9.603 15.058 1.00 35.47 108 GLU A CA 1
ATOM 852 C C . GLU A 1 108 ? 11.164 -9.925 14.338 1.00 35.47 108 GLU A C 1
ATOM 854 O O . GLU A 1 108 ? 12.219 -9.996 14.966 1.00 35.47 108 GLU A O 1
ATOM 859 N N . ILE A 1 109 ? 11.132 -9.978 13.002 1.00 38.97 109 ILE A N 1
ATOM 860 C CA . ILE A 1 109 ? 12.323 -10.141 12.156 1.00 38.97 109 ILE A CA 1
ATOM 861 C C . ILE A 1 109 ? 13.247 -8.911 12.254 1.00 38.97 109 ILE A C 1
ATOM 863 O O . ILE A 1 109 ? 14.461 -9.035 12.104 1.00 38.97 109 ILE A O 1
ATOM 867 N N . SER A 1 110 ? 12.708 -7.726 12.569 1.00 37.44 110 SER A N 1
ATOM 868 C CA . SER A 1 110 ? 13.491 -6.492 12.725 1.00 37.44 110 SER A CA 1
ATOM 869 C C . SER A 1 110 ? 13.989 -6.223 14.152 1.00 37.44 110 SER A C 1
ATOM 871 O O . SER A 1 110 ? 14.525 -5.146 14.397 1.00 37.44 110 SER A O 1
ATOM 873 N N . GLY A 1 111 ? 13.820 -7.141 15.113 1.00 28.58 111 GLY A N 1
ATOM 874 C CA . GLY A 1 111 ? 14.463 -7.040 16.434 1.00 28.58 111 GLY A CA 1
ATOM 875 C C . GLY A 1 111 ? 14.107 -5.793 17.262 1.00 28.58 111 GLY A C 1
ATOM 876 O O . GLY A 1 111 ? 14.932 -5.318 18.038 1.00 28.58 111 GLY A O 1
ATOM 877 N N . GLY A 1 112 ? 12.905 -5.231 17.098 1.00 28.70 112 GLY A N 1
ATOM 878 C CA . GLY A 1 112 ? 12.423 -4.130 17.944 1.00 28.70 112 GLY A CA 1
ATOM 879 C C . GLY A 1 112 ? 13.038 -2.744 17.691 1.00 28.70 112 GLY A C 1
ATOM 880 O O . GLY A 1 112 ? 12.749 -1.820 18.449 1.00 28.70 112 GLY A O 1
ATOM 881 N N . VAL A 1 113 ? 13.834 -2.548 16.634 1.00 29.86 113 VAL A N 1
ATOM 882 C CA . VAL A 1 113 ? 14.085 -1.197 16.098 1.00 29.86 113 VAL A CA 1
ATOM 883 C C . VAL A 1 113 ? 12.891 -0.771 15.245 1.00 29.86 113 VAL A C 1
ATOM 885 O O . VAL A 1 113 ? 12.351 -1.598 14.516 1.00 29.86 113 VAL A O 1
ATOM 888 N N . ASP A 1 114 ? 12.455 0.491 15.366 1.00 36.28 114 ASP A N 1
ATOM 889 C CA . ASP A 1 114 ? 11.320 1.085 14.636 1.00 36.28 114 ASP A CA 1
ATOM 890 C C . ASP A 1 114 ? 11.406 0.790 13.118 1.00 36.28 114 ASP A C 1
ATOM 892 O O . ASP A 1 114 ? 11.973 1.552 12.326 1.00 36.28 114 ASP A O 1
ATOM 896 N N . SER A 1 115 ? 10.807 -0.333 12.708 1.00 41.88 115 SER A N 1
ATOM 897 C CA . SER A 1 115 ? 10.946 -0.953 11.381 1.00 41.88 115 SER A CA 1
ATOM 898 C C . SER A 1 115 ? 10.340 -0.133 10.245 1.00 41.88 115 SER A C 1
ATOM 900 O O . SER A 1 115 ? 10.547 -0.413 9.068 1.00 41.88 115 SER A O 1
ATOM 902 N N . TRP A 1 116 ? 9.618 0.928 10.592 1.00 42.38 116 TRP A N 1
ATOM 903 C CA . TRP A 1 116 ? 9.050 1.887 9.651 1.00 42.38 116 TRP A CA 1
ATOM 904 C C . TRP A 1 116 ? 10.111 2.791 9.021 1.00 42.38 116 TRP A C 1
ATOM 906 O O . TRP A 1 116 ? 9.898 3.353 7.946 1.00 42.38 116 TRP A O 1
ATOM 916 N N . ASP A 1 117 ? 11.261 2.927 9.680 1.00 40.22 117 ASP A N 1
ATOM 917 C CA . ASP A 1 117 ? 12.243 3.952 9.361 1.00 40.22 117 ASP A CA 1
ATOM 918 C C . ASP A 1 117 ? 13.671 3.399 9.217 1.00 40.22 117 ASP A C 1
ATOM 920 O O . ASP A 1 117 ? 14.483 4.012 8.519 1.00 40.22 117 ASP A O 1
ATOM 924 N N . THR A 1 118 ? 13.978 2.228 9.780 1.00 38.91 118 THR A N 1
ATOM 925 C CA . THR A 1 118 ? 15.302 1.581 9.719 1.00 38.91 118 THR A CA 1
ATOM 926 C C . THR A 1 118 ? 15.454 0.601 8.554 1.00 38.91 118 THR A C 1
ATOM 928 O O . THR A 1 118 ? 15.983 -0.495 8.726 1.00 38.91 118 THR A O 1
ATOM 931 N N . TYR A 1 119 ? 15.028 0.985 7.353 1.00 48.16 119 TYR A N 1
ATOM 932 C CA . TYR A 1 119 ? 15.496 0.289 6.155 1.00 48.16 119 TYR A CA 1
ATOM 933 C C . TYR A 1 119 ? 16.938 0.733 5.900 1.00 48.16 119 TYR A C 1
ATOM 935 O O . TYR A 1 119 ? 17.177 1.774 5.288 1.00 48.16 119 TYR A O 1
ATOM 943 N N . ASP A 1 120 ? 17.893 -0.019 6.449 1.00 48.41 120 ASP A N 1
ATOM 944 C CA . ASP A 1 120 ? 19.272 -0.021 5.957 1.00 48.41 120 ASP A CA 1
ATOM 945 C C . ASP A 1 120 ? 19.212 -0.199 4.428 1.00 48.41 120 ASP A C 1
ATOM 947 O O . ASP A 1 120 ? 18.414 -0.993 3.933 1.00 48.41 120 ASP A O 1
ATOM 951 N N . THR A 1 121 ? 20.020 0.524 3.652 1.00 49.75 121 THR A N 1
ATOM 952 C CA . THR A 1 121 ? 20.107 0.306 2.196 1.00 49.75 121 THR A CA 1
ATOM 953 C C . THR A 1 121 ? 20.540 -1.122 1.839 1.00 49.75 121 THR A C 1
ATOM 955 O O . THR A 1 121 ? 20.392 -1.529 0.689 1.00 49.75 121 THR A O 1
ATOM 958 N N . ASN A 1 122 ? 21.042 -1.888 2.815 1.00 51.59 122 ASN A N 1
ATOM 959 C CA . ASN A 1 122 ? 21.307 -3.323 2.707 1.00 51.59 122 ASN A CA 1
ATOM 960 C C . ASN A 1 122 ? 20.083 -4.218 2.987 1.00 51.59 122 ASN A C 1
ATOM 962 O O . ASN A 1 122 ? 20.131 -5.414 2.701 1.00 51.59 122 ASN A O 1
ATOM 966 N N . PHE A 1 123 ? 18.990 -3.680 3.537 1.00 56.81 123 PHE A N 1
ATOM 967 C CA . PHE A 1 123 ? 17.768 -4.428 3.822 1.00 56.81 123 PHE A CA 1
ATOM 968 C C . PHE A 1 123 ? 16.918 -4.543 2.554 1.00 56.81 123 PHE A C 1
ATOM 970 O O . PHE A 1 123 ? 16.037 -3.732 2.265 1.00 56.81 123 PHE A O 1
ATOM 977 N N . VAL A 1 124 ? 17.207 -5.576 1.771 1.00 62.00 124 VAL A N 1
ATOM 978 C CA . VAL A 1 124 ? 16.238 -6.140 0.835 1.00 62.00 124 VAL A CA 1
ATOM 979 C C . VAL A 1 124 ? 15.417 -7.137 1.631 1.00 62.00 124 VAL A C 1
ATOM 981 O O . VAL A 1 124 ? 15.987 -8.083 2.169 1.00 62.00 124 VAL A O 1
ATOM 984 N N . ASP A 1 125 ? 14.104 -6.930 1.712 1.00 68.44 125 ASP A N 1
ATOM 985 C CA . ASP A 1 125 ? 13.229 -7.907 2.349 1.00 68.44 125 ASP A CA 1
ATOM 986 C C . ASP A 1 125 ? 13.315 -9.230 1.557 1.00 68.44 125 ASP A C 1
ATOM 988 O O . ASP A 1 125 ? 12.894 -9.272 0.390 1.00 68.44 125 ASP A O 1
ATOM 992 N N . PRO A 1 126 ? 13.875 -10.313 2.136 1.00 82.12 126 PRO A N 1
ATOM 993 C CA . PRO A 1 126 ? 14.013 -11.593 1.440 1.00 82.12 126 PRO A CA 1
ATOM 994 C C . PRO A 1 126 ? 12.649 -12.179 1.042 1.00 82.12 126 PRO A C 1
ATOM 996 O O . PRO A 1 126 ? 12.564 -13.072 0.190 1.00 82.12 126 PRO A O 1
ATOM 999 N N . ILE A 1 127 ? 11.554 -11.655 1.602 1.00 90.19 127 ILE A N 1
ATOM 1000 C CA . ILE A 1 127 ? 10.205 -12.069 1.244 1.00 90.19 127 ILE A CA 1
ATOM 1001 C C . ILE A 1 127 ? 9.854 -11.744 -0.213 1.00 90.19 127 ILE A C 1
ATOM 1003 O O . ILE A 1 127 ? 9.093 -12.490 -0.826 1.00 90.19 127 ILE A O 1
ATOM 1007 N N . ALA A 1 128 ? 10.436 -10.695 -0.809 1.00 93.75 128 ALA A N 1
ATOM 1008 C CA . ALA A 1 128 ? 10.160 -10.329 -2.200 1.00 93.75 128 ALA A CA 1
ATOM 1009 C C . ALA A 1 128 ? 10.592 -11.437 -3.174 1.00 93.75 128 ALA A C 1
ATOM 1011 O O . ALA A 1 128 ? 9.875 -11.760 -4.123 1.00 93.75 128 ALA A O 1
ATOM 1012 N N . GLU A 1 129 ? 11.748 -12.057 -2.917 1.00 93.75 129 GLU A N 1
ATOM 1013 C CA . GLU A 1 129 ? 12.247 -13.197 -3.695 1.00 93.75 129 GLU A CA 1
ATOM 1014 C C . GLU A 1 129 ? 11.381 -14.433 -3.463 1.00 93.75 129 GLU A C 1
ATOM 1016 O O . GLU A 1 129 ? 11.003 -15.111 -4.417 1.00 93.75 129 GLU A O 1
ATOM 1021 N N . THR A 1 130 ? 10.958 -14.653 -2.215 1.00 95.56 130 THR A N 1
ATOM 1022 C CA . THR A 1 130 ? 10.029 -15.735 -1.864 1.00 95.56 130 THR A CA 1
ATOM 1023 C C . THR A 1 130 ? 8.706 -15.614 -2.630 1.00 95.56 130 THR A C 1
ATOM 1025 O O . THR A 1 130 ? 8.216 -16.600 -3.185 1.00 95.56 130 THR A O 1
ATOM 1028 N N . PHE A 1 131 ? 8.127 -14.412 -2.710 1.00 97.00 131 PHE A N 1
ATOM 1029 C CA . PHE A 1 131 ? 6.912 -14.167 -3.489 1.00 97.00 131 PHE A CA 1
ATOM 1030 C C . PHE A 1 131 ? 7.143 -14.366 -4.986 1.00 97.00 131 PHE A C 1
ATOM 1032 O O . PHE A 1 131 ? 6.322 -14.999 -5.650 1.00 97.00 131 PHE A O 1
ATOM 1039 N N . ALA A 1 132 ? 8.269 -13.881 -5.517 1.00 97.19 132 ALA A N 1
ATOM 1040 C CA . ALA A 1 132 ? 8.621 -14.080 -6.918 1.00 97.19 132 ALA A CA 1
ATOM 1041 C C . ALA A 1 132 ? 8.769 -15.563 -7.269 1.00 97.19 132 ALA A C 1
ATOM 1043 O O . ALA A 1 132 ? 8.252 -15.998 -8.296 1.00 97.19 132 ALA A O 1
ATOM 1044 N N . ASP A 1 133 ? 9.409 -16.358 -6.417 1.00 97.25 133 ASP A N 1
ATOM 1045 C CA . ASP A 1 133 ? 9.583 -17.790 -6.646 1.00 97.25 133 ASP A CA 1
ATOM 1046 C C . ASP A 1 133 ? 8.263 -18.558 -6.576 1.00 97.25 133 ASP A C 1
ATOM 1048 O O . ASP A 1 133 ? 7.973 -19.348 -7.479 1.00 97.25 133 ASP A O 1
ATOM 1052 N N . ARG A 1 134 ? 7.408 -18.272 -5.584 1.00 97.69 134 ARG A N 1
ATOM 1053 C CA . ARG A 1 134 ? 6.060 -18.868 -5.496 1.00 97.69 134 ARG A CA 1
ATOM 1054 C C . ARG A 1 134 ? 5.200 -18.521 -6.711 1.00 97.69 134 ARG A C 1
ATOM 1056 O O . ARG A 1 134 ? 4.522 -19.390 -7.258 1.00 97.69 134 ARG A O 1
ATOM 1063 N N . ALA A 1 135 ? 5.286 -17.280 -7.185 1.00 97.88 135 ALA A N 1
ATOM 1064 C CA . ALA A 1 135 ? 4.583 -16.817 -8.377 1.00 97.88 135 ALA A CA 1
ATOM 1065 C C . ALA A 1 135 ? 5.232 -17.261 -9.700 1.00 97.88 135 ALA A C 1
ATOM 1067 O O . ALA A 1 135 ? 4.659 -17.021 -10.765 1.00 97.88 135 ALA A O 1
ATOM 1068 N N . LYS A 1 136 ? 6.421 -17.886 -9.653 1.00 98.06 136 LYS A N 1
ATOM 1069 C CA . LYS A 1 136 ? 7.277 -18.170 -10.820 1.00 98.06 136 LYS A CA 1
ATOM 1070 C C . LYS A 1 136 ? 7.537 -16.920 -11.670 1.00 98.06 136 LYS A C 1
ATOM 1072 O O . LYS A 1 136 ? 7.598 -16.983 -12.896 1.00 98.06 136 LYS A O 1
ATOM 1077 N N . PHE A 1 137 ? 7.662 -15.774 -11.011 1.00 98.00 137 PHE A N 1
ATOM 1078 C CA . PHE A 1 137 ? 7.871 -14.480 -11.633 1.00 98.00 137 PHE A CA 1
ATOM 1079 C C . PHE A 1 137 ? 9.364 -14.195 -11.807 1.00 98.00 137 PHE A C 1
ATOM 1081 O O . PHE A 1 137 ? 10.178 -14.449 -10.914 1.00 98.00 137 PHE A O 1
ATOM 1088 N N . ARG A 1 138 ? 9.723 -13.630 -12.960 1.00 97.81 138 ARG A N 1
ATOM 1089 C CA . ARG A 1 138 ? 11.066 -13.135 -13.269 1.00 97.81 138 ARG A CA 1
ATOM 1090 C C . ARG A 1 138 ? 10.931 -11.769 -13.932 1.00 97.81 138 ARG A C 1
ATOM 1092 O O . ARG A 1 138 ? 10.046 -11.583 -14.765 1.00 97.81 138 ARG A O 1
ATOM 1099 N N . ILE A 1 139 ? 11.797 -10.830 -13.555 1.00 98.00 139 ILE A N 1
ATOM 1100 C CA . ILE A 1 139 ? 11.864 -9.516 -14.203 1.00 98.00 139 ILE A CA 1
ATOM 1101 C C . ILE A 1 139 ? 12.311 -9.750 -15.657 1.00 98.00 139 ILE A C 1
ATOM 1103 O O . ILE A 1 139 ? 13.361 -10.367 -15.847 1.00 98.00 139 ILE A O 1
ATOM 1107 N N . PRO A 1 140 ? 11.544 -9.321 -16.675 1.00 97.81 140 PRO A N 1
ATOM 1108 C CA . PRO A 1 140 ? 11.918 -9.532 -18.071 1.00 97.81 140 PRO A CA 1
ATOM 1109 C C . PRO A 1 140 ? 13.216 -8.803 -18.435 1.00 97.81 140 PRO A C 1
ATOM 1111 O O . PRO A 1 140 ? 13.442 -7.682 -17.983 1.00 97.81 140 PRO A O 1
ATOM 1114 N N . ASP A 1 141 ? 14.010 -9.364 -19.350 1.00 97.38 141 ASP A N 1
ATOM 1115 C CA . ASP A 1 141 ? 15.215 -8.693 -19.876 1.00 97.38 141 ASP A CA 1
ATOM 1116 C C . ASP A 1 141 ? 14.892 -7.362 -20.581 1.00 97.38 141 ASP A C 1
ATOM 1118 O O . ASP A 1 141 ? 15.737 -6.477 -20.701 1.00 97.38 141 ASP A O 1
ATOM 1122 N N . THR A 1 142 ? 13.645 -7.201 -21.031 1.00 97.38 142 THR A N 1
ATOM 1123 C CA . THR A 1 142 ? 13.122 -5.985 -21.666 1.00 97.38 142 THR A CA 1
ATOM 1124 C C . THR A 1 142 ? 12.654 -4.918 -20.669 1.00 97.38 142 THR A C 1
ATOM 1126 O O . THR A 1 142 ? 12.071 -3.923 -21.095 1.00 97.38 142 THR A O 1
ATOM 1129 N N . PHE A 1 143 ? 12.839 -5.116 -19.360 1.00 97.44 143 PHE A N 1
ATOM 1130 C CA . PHE A 1 143 ? 12.386 -4.174 -18.335 1.00 97.44 143 PHE A CA 1
ATOM 1131 C C . PHE A 1 143 ? 13.127 -2.827 -18.428 1.00 97.44 143 PHE A C 1
ATOM 1133 O O . PHE A 1 143 ? 14.355 -2.761 -18.324 1.00 97.44 143 PHE A O 1
ATOM 1140 N N . ASP A 1 144 ? 12.381 -1.730 -18.585 1.00 96.19 144 ASP A N 1
ATOM 1141 C CA . ASP A 1 144 ? 12.934 -0.376 -18.633 1.00 96.19 144 ASP A CA 1
ATOM 1142 C C . ASP A 1 144 ? 13.048 0.214 -17.221 1.00 96.19 144 ASP A C 1
ATOM 1144 O O . ASP A 1 144 ? 12.074 0.670 -16.609 1.00 96.19 144 ASP A O 1
ATOM 1148 N N . TRP A 1 145 ? 14.282 0.258 -16.720 1.00 94.12 145 TRP A N 1
ATOM 1149 C CA . TRP A 1 145 ? 14.639 0.808 -15.411 1.00 94.12 145 TRP A CA 1
ATOM 1150 C C . TRP A 1 145 ? 14.472 2.329 -15.280 1.00 94.12 145 TRP A C 1
ATOM 1152 O O . TRP A 1 145 ? 14.656 2.864 -14.187 1.00 94.12 145 TRP A O 1
ATOM 1162 N N . ASN A 1 146 ? 14.142 3.043 -16.358 1.00 92.62 146 ASN A N 1
ATOM 1163 C CA . ASN A 1 146 ? 13.801 4.468 -16.314 1.00 92.62 146 ASN A CA 1
ATOM 1164 C C . ASN A 1 146 ? 12.284 4.705 -16.299 1.00 92.62 146 ASN A C 1
ATOM 1166 O O . ASN A 1 146 ? 11.826 5.850 -16.354 1.00 92.62 146 ASN A O 1
ATOM 1170 N N . LYS A 1 147 ? 11.493 3.633 -16.236 1.00 95.19 147 LYS A N 1
ATOM 1171 C CA . LYS A 1 147 ? 10.034 3.667 -16.158 1.00 95.19 147 LYS A CA 1
ATOM 1172 C C . LYS A 1 147 ? 9.565 3.079 -14.836 1.00 95.19 147 LYS A C 1
ATOM 1174 O O . LYS A 1 147 ? 10.325 2.437 -14.117 1.00 95.19 147 LYS A O 1
ATOM 1179 N N . THR A 1 148 ? 8.307 3.329 -14.503 1.00 96.06 148 THR A N 1
ATOM 1180 C CA . THR A 1 148 ? 7.646 2.752 -13.330 1.00 96.06 148 THR A CA 1
ATOM 1181 C C . THR A 1 148 ? 7.293 1.282 -13.567 1.00 96.06 148 THR A C 1
ATOM 1183 O O . THR A 1 148 ? 7.161 0.834 -14.711 1.00 96.06 148 THR A O 1
ATOM 1186 N N . THR A 1 149 ? 7.064 0.516 -12.501 1.00 97.81 149 THR A N 1
ATOM 1187 C CA . THR A 1 149 ? 6.584 -0.869 -12.626 1.00 97.81 149 THR A CA 1
ATOM 1188 C C . THR A 1 149 ? 5.210 -0.927 -13.293 1.00 97.81 149 THR A C 1
ATOM 1190 O O . THR A 1 149 ? 4.960 -1.797 -14.123 1.00 97.81 149 THR A O 1
ATOM 1193 N N . ASN A 1 150 ? 4.341 0.054 -13.025 1.00 97.00 150 ASN A N 1
ATOM 1194 C CA . ASN A 1 150 ? 3.034 0.143 -13.671 1.00 97.00 150 ASN A CA 1
ATOM 1195 C C . ASN A 1 150 ? 3.135 0.394 -15.182 1.00 97.00 150 ASN A C 1
ATOM 1197 O O . ASN A 1 150 ? 2.285 -0.089 -15.911 1.00 97.00 150 ASN A O 1
ATOM 1201 N N . TYR A 1 151 ? 4.165 1.096 -15.663 1.00 97.75 151 TYR A N 1
ATOM 1202 C CA . TYR A 1 151 ? 4.404 1.244 -17.100 1.00 97.75 151 TYR A CA 1
ATOM 1203 C C . TYR A 1 151 ? 4.900 -0.067 -17.719 1.00 97.75 151 TYR A C 1
ATOM 1205 O O . TYR A 1 151 ? 4.358 -0.512 -18.725 1.00 97.75 151 TYR A O 1
ATOM 1213 N N . ASN A 1 152 ? 5.904 -0.697 -17.099 1.00 98.31 152 ASN A N 1
ATOM 1214 C CA . ASN A 1 152 ? 6.524 -1.923 -17.609 1.00 98.31 152 ASN A CA 1
ATOM 1215 C C . ASN A 1 152 ? 5.548 -3.107 -17.683 1.00 98.31 152 ASN A C 1
ATOM 1217 O O . ASN A 1 152 ? 5.653 -3.933 -18.585 1.00 98.31 152 ASN A O 1
ATOM 1221 N N . TYR A 1 153 ? 4.604 -3.187 -16.745 1.00 98.38 153 TYR A N 1
ATOM 1222 C CA . TYR A 1 153 ? 3.694 -4.325 -16.610 1.00 98.38 153 TYR A CA 1
ATOM 1223 C C . TYR A 1 153 ? 2.234 -4.000 -16.941 1.00 98.38 153 TYR A C 1
ATOM 1225 O O . TYR A 1 153 ? 1.3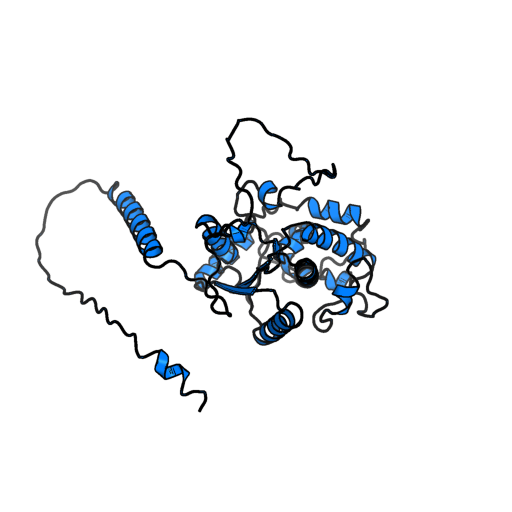62 -4.815 -16.638 1.00 98.38 153 TYR A O 1
ATOM 1233 N N . ALA A 1 154 ? 1.949 -2.833 -17.532 1.00 98.12 154 ALA A N 1
ATOM 1234 C CA . ALA A 1 154 ? 0.588 -2.421 -17.861 1.00 98.12 154 ALA A CA 1
ATOM 1235 C C . ALA A 1 154 ? -0.107 -3.417 -18.802 1.00 98.12 154 ALA A C 1
ATOM 1237 O O . ALA A 1 154 ? 0.449 -3.857 -19.807 1.00 98.12 154 ALA A O 1
ATOM 1238 N N . ALA A 1 155 ? -1.378 -3.682 -18.522 1.00 97.50 155 ALA A N 1
ATOM 1239 C CA . ALA A 1 155 ? -2.302 -4.380 -19.403 1.00 97.50 155 ALA A CA 1
ATOM 1240 C C . ALA A 1 155 ? -3.628 -3.604 -19.501 1.00 97.50 155 ALA A C 1
ATOM 1242 O O . ALA A 1 155 ? -3.949 -2.805 -18.616 1.00 97.50 155 ALA A O 1
ATOM 1243 N N . PRO A 1 156 ? -4.449 -3.830 -20.544 1.00 97.19 156 PRO A N 1
ATOM 1244 C CA . PRO A 1 156 ? -5.771 -3.220 -20.616 1.00 97.19 156 PRO A CA 1
ATOM 1245 C C . PRO A 1 156 ? -6.653 -3.666 -19.439 1.00 97.19 156 PRO A C 1
ATOM 1247 O O . PRO A 1 156 ? -6.734 -4.858 -19.132 1.00 97.19 156 PRO A O 1
ATOM 1250 N N . ALA A 1 157 ? -7.357 -2.726 -18.808 1.00 96.44 157 ALA A N 1
ATOM 1251 C CA . ALA A 1 157 ? -8.303 -2.991 -17.721 1.00 96.44 157 ALA A CA 1
ATOM 1252 C C . ALA A 1 157 ? -9.660 -3.480 -18.258 1.00 96.44 157 ALA A C 1
ATOM 1254 O O . ALA A 1 157 ? -10.673 -2.788 -18.185 1.00 96.44 157 ALA A O 1
ATOM 1255 N N . LYS A 1 158 ? -9.666 -4.672 -18.860 1.00 96.31 158 LYS A N 1
ATOM 1256 C CA . LYS A 1 158 ? -10.876 -5.348 -19.347 1.00 96.31 158 LYS A CA 1
ATOM 1257 C C . LYS A 1 158 ? -11.175 -6.574 -18.493 1.00 96.31 158 LYS A C 1
ATOM 1259 O O . LYS A 1 158 ? -10.264 -7.147 -17.902 1.00 96.31 158 LYS A O 1
ATOM 1264 N N . LYS A 1 159 ? -12.444 -6.992 -18.443 1.00 92.38 159 LYS A N 1
ATOM 1265 C CA . LYS A 1 159 ? -12.915 -8.088 -17.576 1.00 92.38 159 LYS A CA 1
ATOM 1266 C C . LYS A 1 159 ? -12.135 -9.389 -17.794 1.00 92.38 159 LYS A C 1
ATOM 1268 O O . LYS A 1 159 ? -11.861 -10.103 -16.836 1.00 92.38 159 LYS A O 1
ATOM 1273 N N . GLU A 1 160 ? -11.783 -9.678 -19.041 1.00 95.38 160 GLU A N 1
ATOM 1274 C CA . GLU A 1 160 ? -10.996 -10.837 -19.461 1.00 95.38 160 GLU A CA 1
ATOM 1275 C C . GLU A 1 160 ? -9.530 -10.800 -19.002 1.00 95.38 160 GLU A C 1
ATOM 1277 O O . GLU A 1 160 ? -8.898 -11.848 -18.937 1.00 95.38 160 GLU A O 1
ATOM 1282 N N . ASN A 1 161 ? -9.018 -9.624 -18.627 1.00 97.12 161 ASN A N 1
ATOM 1283 C CA . ASN A 1 161 ? -7.628 -9.412 -18.224 1.00 97.12 161 ASN A CA 1
ATOM 1284 C C . ASN A 1 161 ? -7.446 -9.368 -16.697 1.00 97.12 161 ASN A C 1
ATOM 1286 O O . ASN A 1 161 ? -6.380 -8.981 -16.214 1.00 97.12 161 ASN A O 1
ATOM 1290 N N . PHE A 1 162 ? -8.473 -9.695 -15.907 1.00 98.19 162 PHE A N 1
ATOM 1291 C CA . PHE A 1 162 ? -8.333 -9.858 -14.458 1.00 98.19 162 PHE A CA 1
ATOM 1292 C C . PHE A 1 162 ? -8.137 -11.335 -14.127 1.00 98.19 162 PHE A C 1
ATOM 1294 O O . PHE A 1 162 ? -9.029 -12.163 -14.330 1.00 98.19 162 PHE A O 1
ATOM 1301 N N . HIS A 1 163 ? -6.975 -11.654 -13.571 1.00 98.31 163 HIS A N 1
ATOM 1302 C CA . HIS A 1 163 ? -6.521 -13.013 -13.319 1.00 98.31 163 HIS A CA 1
ATOM 1303 C C . HIS A 1 163 ? -6.355 -13.274 -11.818 1.00 98.31 163 HIS A C 1
ATOM 1305 O O . HIS A 1 163 ? -6.369 -12.360 -10.984 1.00 98.31 163 HIS A O 1
ATOM 1311 N N . GLY A 1 164 ? -6.213 -14.556 -11.482 1.00 97.56 164 GLY A N 1
ATOM 1312 C CA . GLY A 1 164 ? -5.905 -14.990 -10.124 1.00 97.56 164 GLY A CA 1
ATOM 1313 C C . GLY A 1 164 ? -7.088 -14.979 -9.154 1.00 97.56 164 GLY A C 1
ATOM 1314 O O . GLY A 1 164 ? -8.249 -14.764 -9.529 1.00 97.56 164 GLY A O 1
ATOM 1315 N N . VAL A 1 165 ? -6.788 -15.245 -7.883 1.00 97.75 165 VAL A N 1
ATOM 1316 C CA . VAL A 1 165 ? -7.798 -15.416 -6.822 1.00 97.75 165 VAL A CA 1
ATOM 1317 C C . VAL A 1 165 ? -8.448 -14.086 -6.428 1.00 97.75 165 VAL A C 1
ATOM 1319 O O . VAL A 1 165 ? -9.612 -14.047 -6.022 1.00 97.75 165 VAL A O 1
ATOM 1322 N N . TYR A 1 166 ? -7.744 -12.971 -6.643 1.00 98.38 166 TYR A N 1
ATOM 1323 C CA . TYR A 1 166 ? -8.218 -11.623 -6.317 1.00 98.38 166 TYR A CA 1
ATOM 1324 C C . TYR A 1 166 ? -8.794 -10.853 -7.517 1.00 98.38 166 TYR A C 1
ATOM 1326 O O . TYR A 1 166 ? -9.066 -9.657 -7.407 1.00 98.38 166 TYR A O 1
ATOM 1334 N N . LYS A 1 167 ? -9.078 -11.524 -8.647 1.00 98.12 167 LYS A N 1
ATOM 1335 C CA . LYS A 1 167 ? -9.662 -10.888 -9.849 1.00 98.12 167 LYS A CA 1
ATOM 1336 C C . LYS A 1 167 ? -10.950 -10.100 -9.584 1.00 98.12 167 LYS A C 1
ATOM 1338 O O . LYS A 1 167 ? -11.178 -9.064 -10.199 1.00 98.12 167 LYS A O 1
ATOM 1343 N N . HIS A 1 168 ? -11.786 -10.577 -8.658 1.00 97.94 168 HIS A N 1
ATOM 1344 C CA . HIS A 1 168 ? -13.045 -9.922 -8.297 1.00 97.94 168 HIS A CA 1
ATOM 1345 C C . HIS A 1 168 ? -12.803 -8.575 -7.600 1.00 97.94 168 HIS A C 1
ATOM 1347 O O . HIS A 1 168 ? -13.496 -7.608 -7.903 1.00 97.94 168 HIS A O 1
ATOM 1353 N N . VAL A 1 169 ? -11.781 -8.483 -6.741 1.00 97.94 169 VAL A N 1
ATOM 1354 C CA . VAL A 1 169 ? -11.381 -7.223 -6.097 1.00 97.94 169 VAL A CA 1
ATOM 1355 C C . VAL A 1 169 ? -10.795 -6.264 -7.120 1.00 97.94 169 VAL A C 1
ATOM 1357 O O . VAL A 1 169 ? -11.212 -5.112 -7.166 1.00 97.94 169 VAL A O 1
ATOM 1360 N N . ARG A 1 170 ? -9.892 -6.751 -7.982 1.00 98.12 170 ARG A N 1
ATOM 1361 C CA . ARG A 1 170 ? -9.305 -5.950 -9.068 1.00 98.12 170 ARG A CA 1
ATOM 1362 C C . ARG A 1 170 ? -10.390 -5.330 -9.945 1.00 98.12 170 ARG A C 1
ATOM 1364 O O . ARG A 1 170 ? -10.382 -4.130 -10.169 1.00 98.12 170 ARG A O 1
ATOM 1371 N N . SER A 1 171 ? -11.394 -6.118 -10.333 1.00 97.38 171 SER A N 1
ATOM 1372 C CA . SER A 1 171 ? -12.452 -5.680 -11.252 1.00 97.38 171 SER A CA 1
ATOM 1373 C C . SER A 1 171 ? -13.315 -4.501 -10.780 1.00 97.38 171 SER A C 1
ATOM 1375 O O . SER A 1 171 ? -14.051 -3.946 -11.591 1.00 97.38 171 SER A O 1
ATOM 1377 N N . VAL A 1 172 ? -13.244 -4.124 -9.498 1.00 96.12 172 VAL A N 1
ATOM 1378 C CA . VAL A 1 172 ? -14.019 -3.016 -8.913 1.00 96.12 172 VAL A CA 1
ATOM 1379 C C . VAL A 1 172 ? -13.153 -1.829 -8.472 1.00 96.12 172 VAL A C 1
ATOM 1381 O O . VAL A 1 172 ? -13.652 -0.945 -7.776 1.00 96.12 172 VAL A O 1
ATOM 1384 N N . LEU A 1 173 ? -11.862 -1.820 -8.820 1.00 96.06 173 LEU A N 1
ATOM 1385 C CA . LEU A 1 173 ? -10.965 -0.691 -8.558 1.00 96.06 173 LEU A CA 1
ATOM 1386 C C . LEU A 1 173 ? -11.147 0.433 -9.586 1.00 96.06 173 LEU A C 1
ATOM 1388 O O . LEU A 1 173 ? -11.689 0.232 -10.674 1.00 96.06 173 LEU A O 1
ATOM 1392 N N . ASP A 1 174 ? -10.669 1.624 -9.231 1.00 95.31 174 ASP A N 1
ATOM 1393 C CA . ASP A 1 174 ? -10.690 2.792 -10.106 1.00 95.31 174 ASP A CA 1
ATOM 1394 C C . ASP A 1 174 ? -9.530 2.759 -11.117 1.00 95.31 174 ASP A C 1
ATOM 1396 O O . ASP A 1 174 ? -8.402 3.158 -10.825 1.00 95.31 174 ASP A O 1
ATOM 1400 N N . TYR A 1 175 ? -9.822 2.306 -12.336 1.00 96.62 175 TYR A N 1
ATOM 1401 C CA . TYR A 1 175 ? -8.867 2.276 -13.449 1.00 96.62 175 TYR A CA 1
ATOM 1402 C C . TYR A 1 175 ? -8.732 3.609 -14.204 1.00 96.62 175 TYR A C 1
ATOM 1404 O O . TYR A 1 175 ? -8.049 3.665 -15.225 1.00 96.62 175 TYR A O 1
ATOM 1412 N N . SER A 1 176 ? -9.372 4.689 -13.734 1.00 95.12 176 SER A N 1
ATOM 1413 C CA . SER A 1 176 ? -9.007 6.045 -14.171 1.00 95.12 176 SER A CA 1
ATOM 1414 C C . SER A 1 176 ? -7.720 6.527 -13.495 1.00 95.12 176 SER A C 1
ATOM 1416 O O . SER A 1 176 ? -6.993 7.344 -14.061 1.00 95.12 176 SER A O 1
ATOM 1418 N N . TYR A 1 177 ? -7.416 5.971 -12.318 1.00 94.19 177 TYR A N 1
ATOM 1419 C CA . TYR A 1 177 ? -6.195 6.219 -11.563 1.00 94.19 177 TYR A CA 1
ATOM 1420 C C . TYR A 1 177 ? -5.186 5.068 -11.697 1.00 94.19 177 TYR A C 1
ATOM 1422 O O . TYR A 1 177 ? -3.998 5.296 -11.931 1.00 94.19 177 TYR A O 1
ATOM 1430 N N . HIS A 1 178 ? -5.656 3.822 -11.592 1.00 96.75 178 HIS A N 1
ATOM 1431 C CA . HIS A 1 178 ? -4.816 2.627 -11.681 1.00 96.75 178 HIS A CA 1
ATOM 1432 C C . HIS A 1 178 ? -4.676 2.101 -13.108 1.00 96.75 178 HIS A C 1
ATOM 1434 O O . HIS A 1 178 ? -5.526 2.312 -13.969 1.00 96.75 178 HIS A O 1
ATOM 1440 N N . VAL A 1 179 ? -3.634 1.303 -13.336 1.00 97.69 179 VAL A N 1
ATOM 1441 C CA . VAL A 1 179 ? -3.553 0.415 -14.504 1.00 97.69 179 VAL A CA 1
ATOM 1442 C C . VAL A 1 179 ? -3.898 -1.009 -14.089 1.00 97.69 179 VAL A C 1
ATOM 1444 O O . VAL A 1 179 ? -3.760 -1.383 -12.925 1.00 97.69 179 VAL A O 1
ATOM 1447 N N . ASN A 1 180 ? -4.324 -1.828 -15.048 1.00 98.25 180 ASN A N 1
ATOM 1448 C CA . ASN A 1 180 ? -4.286 -3.272 -14.857 1.00 98.25 180 ASN A CA 1
ATOM 1449 C C . ASN A 1 180 ? -2.880 -3.798 -15.178 1.00 98.25 180 ASN A C 1
ATOM 1451 O O . ASN A 1 180 ? -2.095 -3.120 -15.840 1.00 98.25 180 ASN A O 1
ATOM 1455 N N . TYR A 1 181 ? -2.576 -5.008 -14.721 1.00 98.56 181 TYR A N 1
ATOM 1456 C CA . TYR A 1 181 ? -1.265 -5.631 -14.875 1.00 98.56 181 TYR A CA 1
ATOM 1457 C C . TYR A 1 181 ? -1.354 -6.897 -15.725 1.00 98.56 181 TYR A C 1
ATOM 1459 O O . TYR A 1 181 ? -2.402 -7.541 -15.758 1.00 98.56 181 TYR A O 1
ATOM 1467 N N . ILE A 1 182 ? -0.270 -7.274 -16.403 1.00 98.44 182 ILE A N 1
ATOM 1468 C CA . ILE A 1 182 ? -0.181 -8.568 -17.102 1.00 98.44 182 ILE A CA 1
ATOM 1469 C C . ILE A 1 182 ? -0.401 -9.746 -16.137 1.00 98.44 182 ILE A C 1
ATOM 1471 O O . ILE A 1 182 ? -0.195 -9.622 -14.926 1.00 98.44 182 ILE A O 1
ATOM 1475 N N . GLU A 1 183 ? -0.826 -10.893 -16.667 1.00 98.38 183 GLU A N 1
ATOM 1476 C CA . GLU A 1 183 ? -1.219 -12.055 -15.863 1.00 98.38 183 GLU A CA 1
ATOM 1477 C C . GLU A 1 183 ? -0.101 -12.527 -14.920 1.00 98.38 183 GLU A C 1
ATOM 1479 O O . GLU A 1 183 ? -0.347 -12.749 -13.733 1.00 98.38 183 GLU A O 1
ATOM 1484 N N . GLU A 1 184 ? 1.135 -12.630 -15.411 1.00 98.44 184 GLU A N 1
ATOM 1485 C CA . GLU A 1 184 ? 2.289 -13.054 -14.616 1.00 98.44 184 GLU A CA 1
ATOM 1486 C C . GLU A 1 184 ? 2.535 -12.112 -13.434 1.00 98.44 184 GLU A C 1
ATOM 1488 O O . GLU A 1 184 ? 2.842 -12.560 -12.327 1.00 98.44 184 GLU A O 1
ATOM 1493 N N . ARG A 1 185 ? 2.340 -10.804 -13.639 1.00 98.50 185 ARG A N 1
ATOM 1494 C CA . ARG A 1 185 ? 2.487 -9.807 -12.578 1.00 98.50 185 ARG A CA 1
ATOM 1495 C C . ARG A 1 185 ? 1.346 -9.889 -11.566 1.00 98.50 185 ARG A C 1
ATOM 1497 O O . ARG A 1 185 ? 1.599 -9.775 -10.371 1.00 98.50 185 ARG A O 1
ATOM 1504 N N . GLN A 1 186 ? 0.115 -10.161 -12.004 1.00 98.69 186 GLN A N 1
ATOM 1505 C CA . GLN A 1 186 ? -1.008 -10.385 -11.085 1.00 98.69 186 GLN A CA 1
ATOM 1506 C C . GLN A 1 186 ? -0.801 -11.616 -10.192 1.00 98.69 186 GLN A C 1
ATOM 1508 O O . GLN A 1 186 ? -1.215 -11.588 -9.037 1.00 98.69 186 GLN A O 1
ATOM 1513 N N . ARG A 1 187 ? -0.123 -12.669 -10.673 1.00 98.62 187 ARG A N 1
ATOM 1514 C CA . ARG A 1 187 ? 0.236 -13.834 -9.839 1.00 98.62 187 ARG A CA 1
ATOM 1515 C C . ARG A 1 187 ? 1.221 -13.466 -8.726 1.00 98.62 187 ARG A C 1
ATOM 1517 O O . ARG A 1 187 ? 1.011 -13.871 -7.591 1.00 98.62 187 ARG A O 1
ATOM 1524 N N . LEU A 1 188 ? 2.241 -12.651 -9.016 1.00 98.62 188 LEU A N 1
ATOM 1525 C CA . LEU A 1 188 ? 3.127 -12.101 -7.977 1.00 98.62 188 LEU A CA 1
ATOM 1526 C C . LEU A 1 188 ? 2.340 -11.271 -6.957 1.00 98.62 188 LEU A C 1
ATOM 1528 O O . LEU A 1 188 ? 2.501 -11.441 -5.751 1.00 98.62 188 LEU A O 1
ATOM 1532 N N . GLN A 1 189 ? 1.470 -10.389 -7.445 1.00 98.69 189 GLN A N 1
ATOM 1533 C CA . GLN A 1 189 ? 0.612 -9.573 -6.592 1.00 98.69 189 GLN A CA 1
ATOM 1534 C C . GLN A 1 189 ? -0.303 -10.438 -5.709 1.00 98.69 189 GLN A C 1
ATOM 1536 O O . GLN A 1 189 ? -0.529 -10.084 -4.558 1.00 98.69 189 GLN A O 1
ATOM 1541 N N . ASP A 1 190 ? -0.806 -11.571 -6.210 1.00 98.75 190 ASP A N 1
ATOM 1542 C CA . ASP A 1 190 ? -1.600 -12.515 -5.416 1.00 98.75 190 ASP A CA 1
ATOM 1543 C C . ASP A 1 190 ? -0.789 -13.123 -4.260 1.00 98.75 190 ASP A C 1
ATOM 1545 O O . ASP A 1 190 ? -1.325 -13.254 -3.163 1.00 98.75 190 ASP A O 1
ATOM 1549 N N . GLU A 1 191 ? 0.490 -13.456 -4.459 1.00 98.44 191 GLU A N 1
ATOM 1550 C CA . GLU A 1 191 ? 1.351 -13.950 -3.370 1.00 98.44 191 GLU A CA 1
ATOM 1551 C C . GLU A 1 191 ? 1.558 -12.889 -2.283 1.00 98.44 191 GLU A C 1
ATOM 1553 O O . GLU A 1 191 ? 1.430 -13.190 -1.095 1.00 98.44 191 GLU A O 1
ATOM 1558 N N . ILE A 1 192 ? 1.787 -11.637 -2.693 1.00 98.12 192 ILE A N 1
ATOM 1559 C CA . ILE A 1 192 ? 1.894 -10.501 -1.773 1.00 98.12 192 ILE A CA 1
ATOM 1560 C C . ILE A 1 192 ? 0.587 -10.339 -0.991 1.00 98.12 192 ILE A C 1
ATOM 1562 O O . ILE A 1 192 ? 0.591 -10.336 0.235 1.00 98.12 192 ILE A O 1
ATOM 1566 N N . VAL A 1 193 ? -0.554 -10.239 -1.680 1.00 98.44 193 VAL A N 1
ATOM 1567 C CA . VAL A 1 193 ? -1.861 -10.037 -1.033 1.00 98.44 193 VAL A CA 1
ATOM 1568 C C . VAL A 1 193 ? -2.185 -11.184 -0.074 1.00 98.44 193 VAL A C 1
ATOM 1570 O O . VAL A 1 193 ? -2.717 -10.921 1.005 1.00 98.44 193 VAL A O 1
ATOM 1573 N N . ARG A 1 194 ? -1.851 -12.433 -0.425 1.00 97.88 194 ARG A N 1
ATOM 1574 C CA . ARG A 1 194 ? -2.088 -13.595 0.441 1.00 97.88 194 ARG A CA 1
ATOM 1575 C C . ARG A 1 194 ? -1.349 -13.470 1.766 1.00 97.88 194 ARG A C 1
ATOM 1577 O O . ARG A 1 194 ? -1.986 -13.594 2.803 1.00 97.88 194 ARG A O 1
ATOM 1584 N N . TYR A 1 195 ? -0.069 -13.108 1.728 1.00 96.31 195 TYR A N 1
ATOM 1585 C CA . TYR A 1 195 ? 0.729 -12.881 2.935 1.00 96.31 195 TYR A CA 1
ATOM 1586 C C . TYR A 1 195 ? 0.066 -11.895 3.910 1.00 96.31 195 TYR A C 1
ATOM 1588 O O . TYR A 1 195 ? -0.043 -12.162 5.107 1.00 96.31 195 TYR A O 1
ATOM 1596 N N . TRP A 1 196 ? -0.457 -10.778 3.396 1.00 96.25 196 TRP A N 1
ATOM 1597 C CA . TRP A 1 196 ? -1.193 -9.823 4.224 1.00 96.25 196 TRP A CA 1
ATOM 1598 C C . TRP A 1 196 ? -2.517 -10.400 4.735 1.00 96.25 196 TRP A C 1
ATOM 1600 O O . TRP A 1 196 ? -2.867 -10.197 5.895 1.00 96.25 196 TRP A O 1
ATOM 1610 N N . CYS A 1 197 ? -3.253 -11.129 3.890 1.00 94.56 197 CYS A N 1
ATOM 1611 C CA . CYS A 1 197 ? -4.538 -11.735 4.246 1.00 94.56 197 CYS A CA 1
ATOM 1612 C C . CYS A 1 197 ? -4.426 -12.820 5.321 1.00 94.56 197 CYS A C 1
ATOM 1614 O O . CYS A 1 197 ? -5.391 -13.017 6.059 1.00 94.56 197 CYS A O 1
ATOM 1616 N N . ASP A 1 198 ? -3.280 -13.484 5.433 1.00 94.06 198 ASP A N 1
ATOM 1617 C CA . ASP A 1 198 ? -3.026 -14.498 6.460 1.00 94.06 198 ASP A CA 1
ATOM 1618 C C . ASP A 1 198 ? -2.765 -13.855 7.839 1.00 94.06 198 ASP A C 1
ATOM 1620 O O . ASP A 1 198 ? -2.926 -14.497 8.871 1.00 94.06 198 ASP A O 1
ATOM 1624 N N . SER A 1 199 ? -2.477 -12.548 7.883 1.00 91.94 199 SER A N 1
ATOM 1625 C CA . SER A 1 199 ? -2.219 -11.796 9.118 1.00 91.94 199 SER A CA 1
ATOM 1626 C C . SER A 1 199 ? -3.489 -11.257 9.782 1.00 91.94 199 SER A C 1
ATOM 1628 O O . SER A 1 199 ? -4.446 -10.872 9.107 1.00 91.94 199 SER A O 1
ATOM 1630 N N . GLY A 1 200 ? -3.475 -11.133 11.110 1.00 92.12 200 GLY A N 1
ATOM 1631 C CA . GLY A 1 200 ? -4.529 -10.482 11.896 1.00 92.12 200 GLY A CA 1
ATOM 1632 C C . GLY A 1 200 ? -5.765 -11.346 12.159 1.00 92.12 200 GLY A C 1
ATOM 1633 O O . GLY A 1 200 ? -6.042 -12.323 11.458 1.00 92.12 200 GLY A O 1
ATOM 1634 N N . VAL A 1 201 ? -6.535 -10.938 13.170 1.00 91.69 201 VAL A N 1
ATOM 1635 C CA . VAL A 1 201 ? -7.671 -11.697 13.713 1.00 91.69 201 VAL A CA 1
ATOM 1636 C C . VAL A 1 201 ? -9.001 -11.120 13.221 1.00 91.69 201 VAL A C 1
ATOM 1638 O O . VAL A 1 201 ? -9.167 -9.902 13.095 1.00 91.69 201 VAL A O 1
ATOM 1641 N N . ARG A 1 202 ? -9.954 -12.010 12.922 1.00 95.75 202 ARG A N 1
ATOM 1642 C CA . ARG A 1 202 ? -11.333 -11.647 12.574 1.00 95.75 202 ARG A CA 1
ATOM 1643 C C . ARG A 1 202 ? -12.057 -11.063 13.791 1.00 95.75 202 ARG A C 1
ATOM 1645 O O . ARG A 1 202 ? -11.896 -11.545 14.903 1.00 95.75 202 ARG A O 1
ATOM 1652 N N . SER A 1 203 ? -12.899 -10.063 13.562 1.00 95.06 203 SER A N 1
ATOM 1653 C CA . SER A 1 203 ? -13.719 -9.413 14.581 1.00 95.06 203 SER A CA 1
ATOM 1654 C C . SER A 1 203 ? -15.099 -9.088 14.024 1.00 95.06 203 SER A C 1
ATOM 1656 O O . SER A 1 203 ? -15.230 -8.730 12.855 1.00 95.06 203 SER A O 1
ATOM 1658 N N . ASP A 1 204 ? -16.135 -9.170 14.856 1.00 95.88 204 ASP A N 1
ATOM 1659 C CA . ASP A 1 204 ? -17.503 -8.821 14.449 1.00 95.88 204 ASP A CA 1
ATOM 1660 C C . ASP A 1 204 ? -17.715 -7.304 14.352 1.00 95.88 204 ASP A C 1
ATOM 1662 O O . ASP A 1 204 ? -18.611 -6.831 13.652 1.00 95.88 204 ASP A O 1
ATOM 1666 N N . ARG A 1 205 ? -16.874 -6.521 15.040 1.00 96.06 205 ARG A N 1
ATOM 1667 C CA . ARG A 1 205 ? -16.917 -5.049 15.054 1.00 96.06 205 ARG A CA 1
ATOM 1668 C C . ARG A 1 205 ? -15.520 -4.466 14.831 1.00 96.06 205 ARG A C 1
ATOM 1670 O O . ARG A 1 205 ? -14.980 -3.794 15.724 1.00 96.06 205 ARG A O 1
ATOM 1677 N N . PRO A 1 206 ? -14.900 -4.739 13.675 1.00 96.75 206 PRO A N 1
ATOM 1678 C CA . PRO A 1 206 ? -13.520 -4.367 13.424 1.00 96.75 206 PRO A CA 1
ATOM 1679 C C . PRO A 1 206 ? -13.355 -2.844 13.359 1.00 96.75 206 PRO A C 1
ATOM 1681 O O . PRO A 1 206 ? -14.284 -2.096 13.050 1.00 96.75 206 PRO A O 1
ATOM 1684 N N . TRP A 1 207 ? -12.145 -2.385 13.664 1.00 97.00 207 TRP A N 1
ATOM 1685 C CA . TRP A 1 207 ? -11.722 -1.005 13.433 1.00 97.00 207 TRP A CA 1
ATOM 1686 C C . TRP A 1 207 ? -10.987 -0.918 12.101 1.00 97.00 207 TRP A C 1
ATOM 1688 O O . TRP A 1 207 ? -10.163 -1.778 11.800 1.00 97.00 207 TRP A O 1
ATOM 1698 N N . ILE A 1 208 ? -11.239 0.148 11.348 1.00 97.75 208 ILE A N 1
ATOM 1699 C CA . ILE A 1 208 ? -10.339 0.640 10.309 1.00 97.75 208 ILE A CA 1
ATOM 1700 C C . ILE A 1 208 ? -9.885 2.043 10.703 1.00 97.75 208 ILE A C 1
ATOM 1702 O O . ILE A 1 208 ? -10.689 2.967 10.830 1.00 97.75 208 ILE A O 1
ATOM 1706 N N . ILE A 1 209 ? -8.590 2.185 10.956 1.00 97.44 209 ILE A N 1
ATOM 1707 C CA . ILE A 1 209 ? -7.968 3.440 11.359 1.00 97.44 209 ILE A CA 1
ATOM 1708 C C . ILE A 1 209 ? -7.164 3.970 10.186 1.00 97.44 209 ILE A C 1
ATOM 1710 O O . ILE A 1 209 ? -6.259 3.301 9.702 1.00 97.44 209 ILE A O 1
ATOM 1714 N N . PHE A 1 210 ? -7.449 5.190 9.762 1.00 97.62 210 PHE A N 1
ATOM 1715 C CA . PHE A 1 210 ? -6.634 5.896 8.786 1.00 97.62 210 PHE A CA 1
ATOM 1716 C C . PHE A 1 210 ? -5.641 6.801 9.504 1.00 97.62 210 PHE A C 1
ATOM 1718 O O . PHE A 1 210 ? -6.036 7.606 10.350 1.00 97.62 210 PHE A O 1
ATOM 1725 N N . THR A 1 211 ? -4.358 6.711 9.172 1.00 96.88 211 THR A N 1
ATOM 1726 C CA . THR A 1 211 ? -3.403 7.737 9.602 1.00 96.88 211 THR A CA 1
ATOM 1727 C C . THR A 1 211 ? -3.449 8.888 8.601 1.00 96.88 211 THR A C 1
ATOM 1729 O O . THR A 1 211 ? -3.489 8.669 7.396 1.00 96.88 211 THR A O 1
ATOM 1732 N N . ALA A 1 212 ? -3.468 10.124 9.088 1.00 96.00 212 ALA A N 1
ATOM 1733 C CA . ALA A 1 212 ? -3.502 11.327 8.268 1.00 96.00 212 ALA A CA 1
ATOM 1734 C C . ALA A 1 212 ? -2.349 12.250 8.652 1.00 96.00 212 ALA A C 1
ATOM 1736 O O . ALA A 1 212 ? -1.943 12.307 9.814 1.00 96.00 212 ALA A O 1
ATOM 1737 N N . GLY A 1 213 ? -1.838 13.002 7.683 1.00 94.00 213 GLY A N 1
ATOM 1738 C CA . GLY A 1 213 ? -0.767 13.966 7.906 1.00 94.00 213 GLY A CA 1
ATOM 1739 C C . GLY A 1 213 ? 0.357 13.852 6.889 1.00 94.00 213 GLY A C 1
ATOM 1740 O O . GLY A 1 213 ? 0.577 12.807 6.259 1.00 94.00 213 GLY A O 1
ATOM 1741 N N . ALA A 1 214 ? 1.089 14.955 6.745 1.00 91.94 214 ALA A N 1
ATOM 1742 C CA . ALA A 1 214 ? 2.204 15.057 5.820 1.00 91.94 214 ALA A CA 1
ATOM 1743 C C . ALA A 1 214 ? 3.226 13.931 6.043 1.00 91.94 214 ALA A C 1
ATOM 1745 O O . ALA A 1 214 ? 3.448 13.428 7.150 1.00 91.94 214 ALA A O 1
ATOM 1746 N N . MET A 1 215 ? 3.868 13.503 4.965 1.00 88.38 215 MET A N 1
ATOM 1747 C CA . MET A 1 215 ? 4.979 12.571 5.069 1.00 88.38 215 MET A CA 1
ATOM 1748 C C . MET A 1 215 ? 6.118 13.222 5.871 1.00 88.38 215 MET A C 1
ATOM 1750 O O . MET A 1 215 ? 6.460 14.368 5.619 1.00 88.38 215 MET A O 1
ATOM 1754 N N . GLY A 1 216 ? 6.673 12.506 6.854 1.00 89.25 216 GLY A N 1
ATOM 1755 C CA . GLY A 1 216 ? 7.633 13.063 7.821 1.00 89.25 216 GLY A CA 1
ATOM 1756 C C . GLY A 1 216 ? 6.999 13.669 9.084 1.00 89.25 216 GLY A C 1
ATOM 1757 O O . GLY A 1 216 ? 7.716 13.962 10.042 1.00 89.25 216 GLY A O 1
ATOM 1758 N N . ALA A 1 217 ? 5.664 13.777 9.161 1.00 93.94 217 ALA A N 1
ATOM 1759 C CA . ALA A 1 217 ? 4.980 14.298 10.353 1.00 93.94 217 ALA A CA 1
ATOM 1760 C C . ALA A 1 217 ? 5.154 13.410 11.601 1.00 93.94 217 ALA A C 1
ATOM 1762 O O . ALA A 1 217 ? 5.041 13.897 12.722 1.00 93.94 217 ALA A O 1
ATOM 1763 N N . GLY A 1 218 ? 5.502 12.131 11.416 1.00 92.75 218 GLY A N 1
ATOM 1764 C CA . GLY A 1 218 ? 5.730 11.181 12.508 1.00 92.75 218 GLY A CA 1
ATOM 1765 C C . GLY A 1 218 ? 4.556 10.240 12.781 1.00 92.75 218 GLY A C 1
ATOM 1766 O O . GLY A 1 218 ? 4.411 9.794 13.909 1.00 92.75 218 GLY A O 1
ATOM 1767 N N . LYS A 1 219 ? 3.741 9.915 11.766 1.00 93.00 219 LYS A N 1
ATOM 1768 C CA . LYS A 1 219 ? 2.582 9.009 11.890 1.00 93.00 219 LYS A CA 1
ATOM 1769 C C . LYS A 1 219 ? 2.939 7.666 12.527 1.00 93.00 219 LYS A C 1
ATOM 1771 O O . LYS A 1 219 ? 2.364 7.320 13.553 1.00 93.00 219 LYS A O 1
ATOM 1776 N N . SER A 1 220 ? 3.940 6.967 11.991 1.00 89.69 220 SER A N 1
ATOM 1777 C CA . SER A 1 220 ? 4.398 5.683 12.538 1.00 89.69 220 SER A CA 1
ATOM 1778 C C . SER A 1 220 ? 4.857 5.822 13.990 1.00 89.69 220 SER A C 1
ATOM 1780 O O . SER A 1 220 ? 4.434 5.046 14.836 1.00 89.69 220 SER A O 1
ATOM 1782 N N . ARG A 1 221 ? 5.615 6.882 14.310 1.00 91.38 221 ARG A N 1
ATOM 1783 C CA . ARG A 1 221 ? 6.029 7.192 15.688 1.00 91.38 221 ARG A CA 1
ATOM 1784 C C . ARG A 1 221 ? 4.832 7.421 16.613 1.00 91.38 221 ARG A C 1
ATOM 1786 O O . ARG A 1 221 ? 4.854 6.950 17.743 1.00 91.38 221 ARG A O 1
ATOM 1793 N N . THR A 1 222 ? 3.801 8.135 16.163 1.00 93.81 222 THR A N 1
ATOM 1794 C CA . THR A 1 222 ? 2.568 8.328 16.939 1.00 93.81 222 THR A CA 1
ATOM 1795 C C . THR A 1 222 ? 1.881 6.995 17.218 1.00 93.81 222 THR A C 1
ATOM 1797 O O . THR A 1 222 ? 1.487 6.763 18.355 1.00 93.81 222 THR A O 1
ATOM 1800 N N . ILE A 1 223 ? 1.784 6.099 16.230 1.00 92.44 223 ILE A N 1
ATOM 1801 C CA . ILE A 1 223 ? 1.222 4.756 16.438 1.00 92.44 223 ILE A CA 1
ATOM 1802 C C . ILE A 1 223 ? 2.058 3.966 17.454 1.00 92.44 223 ILE A C 1
ATOM 1804 O O . ILE A 1 223 ? 1.489 3.479 18.427 1.00 92.44 223 ILE A O 1
ATOM 1808 N N . SER A 1 224 ? 3.387 3.920 17.302 1.00 89.88 224 SER A N 1
ATOM 1809 C CA . SER A 1 224 ? 4.279 3.245 18.260 1.00 89.88 224 SER A CA 1
ATOM 1810 C C . SER A 1 224 ? 4.134 3.814 19.677 1.00 89.88 224 SER A C 1
ATOM 1812 O O . SER A 1 224 ? 4.121 3.074 20.656 1.00 89.88 224 SER A O 1
ATOM 1814 N N . GLN A 1 225 ? 3.989 5.136 19.813 1.00 91.94 225 GLN A N 1
ATOM 1815 C CA . GLN A 1 225 ? 3.775 5.772 21.113 1.00 91.94 225 GLN A CA 1
ATOM 1816 C C . GLN A 1 225 ? 2.413 5.424 21.715 1.00 91.94 225 GLN A C 1
ATOM 1818 O O . GLN A 1 225 ? 2.333 5.214 22.920 1.00 91.94 225 GLN A O 1
ATOM 1823 N N . LEU A 1 226 ? 1.347 5.350 20.918 1.00 90.94 226 LEU A N 1
ATOM 1824 C CA . LEU A 1 226 ? 0.040 4.909 21.413 1.00 90.94 226 LEU A CA 1
ATOM 1825 C C . LEU A 1 226 ? 0.099 3.449 21.888 1.00 90.94 226 LEU A C 1
ATOM 1827 O O . LEU A 1 226 ? -0.401 3.138 22.965 1.00 90.94 226 LEU A O 1
ATOM 1831 N N . GLU A 1 227 ? 0.785 2.579 21.147 1.00 89.25 227 GLU A N 1
ATOM 1832 C CA . GLU A 1 227 ? 1.025 1.183 21.539 1.00 89.25 227 GLU A CA 1
ATOM 1833 C C . GLU A 1 227 ? 1.852 1.053 22.820 1.00 89.25 227 GLU A C 1
ATOM 1835 O O . GLU A 1 227 ? 1.589 0.178 23.640 1.00 89.25 227 GLU A O 1
ATOM 1840 N N . ALA A 1 228 ? 2.858 1.907 23.007 1.00 89.31 228 ALA A N 1
ATOM 1841 C CA . ALA A 1 228 ? 3.669 1.923 24.222 1.00 89.31 228 ALA A CA 1
ATOM 1842 C C . ALA A 1 228 ? 2.891 2.437 25.448 1.00 89.31 228 ALA A C 1
ATOM 1844 O O . ALA A 1 228 ? 3.241 2.106 26.576 1.00 89.31 228 ALA A O 1
ATOM 1845 N N . ASN A 1 229 ? 1.831 3.223 25.234 1.00 89.81 229 ASN A N 1
ATOM 1846 C CA . ASN A 1 229 ? 0.979 3.781 26.287 1.00 89.81 229 ASN A CA 1
ATOM 1847 C C . ASN A 1 229 ? -0.284 2.938 26.558 1.00 89.81 229 ASN A C 1
ATOM 1849 O O . ASN A 1 229 ? -1.267 3.460 27.085 1.00 89.81 229 ASN A O 1
ATOM 1853 N N . GLY A 1 230 ? -0.268 1.649 26.202 1.00 85.31 230 GLY A N 1
ATOM 1854 C CA . GLY A 1 230 ? -1.322 0.695 26.560 1.00 85.31 230 GLY A CA 1
ATOM 1855 C C . GLY A 1 230 ? -2.517 0.659 25.610 1.00 85.31 230 GLY A C 1
ATOM 1856 O O . GLY A 1 230 ? -3.549 0.097 25.953 1.00 85.31 230 GLY A O 1
ATOM 1857 N N . VAL A 1 231 ? -2.418 1.226 24.401 1.00 85.00 231 VAL A N 1
ATOM 1858 C CA . VAL A 1 231 ? -3.436 0.997 23.359 1.00 85.00 231 VAL A CA 1
ATOM 1859 C C . VAL A 1 231 ? -3.131 -0.321 22.633 1.00 85.00 231 VAL A C 1
ATOM 1861 O O . VAL A 1 231 ? -2.859 -0.345 21.431 1.00 85.00 231 VAL A O 1
ATOM 1864 N N . ASP A 1 232 ? -3.158 -1.433 23.371 1.00 78.12 232 ASP A N 1
ATOM 1865 C CA . ASP A 1 232 ? -2.690 -2.751 22.907 1.00 78.12 232 ASP A CA 1
ATOM 1866 C C . ASP A 1 232 ? -3.462 -3.275 21.692 1.00 78.12 232 ASP A C 1
ATOM 1868 O O . ASP A 1 232 ? -2.911 -3.988 20.851 1.00 78.12 232 ASP A O 1
ATOM 1872 N N . THR A 1 233 ? -4.714 -2.837 21.526 1.00 82.44 233 THR A N 1
ATOM 1873 C CA . THR A 1 233 ? -5.539 -3.167 20.354 1.00 82.44 233 THR A CA 1
ATOM 1874 C C . THR A 1 233 ? -4.852 -2.794 19.034 1.00 82.44 233 THR A C 1
ATOM 1876 O O . THR A 1 233 ? -5.080 -3.465 18.030 1.00 82.44 233 THR A O 1
ATOM 1879 N N . LEU A 1 234 ? -4.000 -1.757 19.010 1.00 88.31 234 LEU A N 1
ATOM 1880 C CA . LEU A 1 234 ? -3.268 -1.346 17.803 1.00 88.31 234 LEU A CA 1
ATOM 1881 C C . LEU A 1 234 ? -2.277 -2.420 17.320 1.00 88.31 234 LEU A C 1
ATOM 1883 O O . LEU A 1 234 ? -2.113 -2.578 16.110 1.00 88.31 234 LEU A O 1
ATOM 1887 N N . ARG A 1 235 ? -1.705 -3.217 18.236 1.00 85.75 235 ARG A N 1
ATOM 1888 C CA . ARG A 1 235 ? -0.764 -4.305 17.909 1.00 85.75 235 ARG A CA 1
ATOM 1889 C C . ARG A 1 235 ? -1.440 -5.479 17.208 1.00 85.75 235 ARG A C 1
ATOM 1891 O O . ARG A 1 235 ? -0.803 -6.198 16.448 1.00 85.75 235 ARG A O 1
ATOM 1898 N N . LEU A 1 236 ? -2.736 -5.664 17.456 1.00 86.00 236 LEU A N 1
ATOM 1899 C CA . LEU A 1 236 ? -3.546 -6.721 16.848 1.00 86.00 236 LEU A CA 1
ATOM 1900 C C . LEU A 1 236 ? -4.078 -6.331 15.459 1.00 86.00 236 LEU A C 1
ATOM 1902 O O . LEU A 1 236 ? -4.694 -7.155 14.779 1.00 86.00 236 LEU A O 1
ATOM 1906 N N . MET A 1 237 ? -3.879 -5.077 15.035 1.00 94.88 237 MET A N 1
ATOM 1907 C CA . MET A 1 237 ? -4.340 -4.588 13.739 1.00 94.88 237 MET A CA 1
ATOM 1908 C C . MET A 1 237 ? -3.313 -4.861 12.646 1.00 94.88 237 MET A C 1
ATOM 1910 O O . MET A 1 237 ? -2.111 -4.680 12.830 1.00 94.88 237 MET A O 1
ATOM 1914 N N . VAL A 1 238 ? -3.795 -5.208 11.456 1.00 96.19 238 VAL A N 1
ATOM 1915 C CA . VAL A 1 238 ? -2.932 -5.300 10.278 1.00 96.19 238 VAL A CA 1
ATOM 1916 C C . VAL A 1 238 ? -2.607 -3.882 9.804 1.00 96.19 238 VAL A C 1
ATOM 1918 O O . VAL A 1 238 ? -3.498 -3.133 9.393 1.00 96.19 238 VAL A O 1
ATOM 1921 N N . LYS A 1 239 ? -1.329 -3.501 9.890 1.00 95.56 239 LYS A N 1
ATOM 1922 C CA . LYS A 1 239 ? -0.812 -2.187 9.479 1.00 95.56 239 LYS A CA 1
ATOM 1923 C C . LYS A 1 239 ? -0.446 -2.206 7.997 1.00 95.56 239 LYS A C 1
ATOM 1925 O O . LYS A 1 239 ? 0.617 -2.694 7.634 1.00 95.56 239 LYS A O 1
ATOM 1930 N N . VAL A 1 240 ? -1.319 -1.684 7.143 1.00 96.44 240 VAL A N 1
ATOM 1931 C CA . VAL A 1 240 ? -1.118 -1.646 5.691 1.00 96.44 240 VAL A CA 1
ATOM 1932 C C . VAL A 1 240 ? -0.510 -0.303 5.280 1.00 96.44 240 VAL A C 1
ATOM 1934 O O . VAL A 1 240 ? -1.204 0.716 5.237 1.00 96.44 240 VAL A O 1
ATOM 1937 N N . ASP A 1 241 ? 0.778 -0.325 4.942 1.00 92.94 241 ASP A N 1
ATOM 1938 C CA . ASP A 1 241 ? 1.558 0.820 4.459 1.00 92.94 241 ASP A CA 1
ATOM 1939 C C . ASP A 1 241 ? 2.064 0.538 3.033 1.00 92.94 241 ASP A C 1
ATOM 1941 O O . ASP A 1 241 ? 2.740 -0.478 2.814 1.00 92.94 241 ASP A O 1
ATOM 1945 N N . PRO A 1 242 ? 1.778 1.408 2.045 1.00 92.50 242 PRO A N 1
ATOM 1946 C CA . PRO A 1 242 ? 2.293 1.229 0.694 1.00 92.50 242 PRO A CA 1
ATOM 1947 C C . PRO A 1 242 ? 3.826 1.226 0.658 1.00 92.50 242 PRO A C 1
ATOM 1949 O O . PRO A 1 242 ? 4.404 0.580 -0.211 1.00 92.50 242 PRO A O 1
ATOM 1952 N N . ASP A 1 243 ? 4.513 1.899 1.585 1.00 89.44 243 ASP A N 1
ATOM 1953 C CA . ASP A 1 243 ? 5.971 1.873 1.649 1.00 89.44 243 ASP A CA 1
ATOM 1954 C C . ASP A 1 243 ? 6.511 0.481 1.989 1.00 89.44 243 ASP A C 1
ATOM 1956 O O . ASP A 1 243 ? 7.458 0.047 1.334 1.00 89.44 243 ASP A O 1
ATOM 1960 N N . THR A 1 244 ? 5.888 -0.248 2.920 1.00 90.88 244 THR A N 1
ATOM 1961 C CA . THR A 1 244 ? 6.225 -1.656 3.197 1.00 90.88 244 THR A CA 1
ATOM 1962 C C . THR A 1 244 ? 5.973 -2.529 1.970 1.00 90.88 244 THR A C 1
ATOM 1964 O O . THR A 1 244 ? 6.820 -3.337 1.595 1.00 90.88 244 THR A O 1
ATOM 1967 N N . VAL A 1 245 ? 4.848 -2.322 1.279 1.00 94.31 245 VAL A N 1
ATOM 1968 C CA . VAL A 1 245 ? 4.504 -3.080 0.065 1.00 94.31 245 VAL A CA 1
ATOM 1969 C C . VAL A 1 245 ? 5.533 -2.869 -1.053 1.00 94.31 245 VAL A C 1
ATOM 1971 O O . VAL A 1 245 ? 5.827 -3.806 -1.792 1.00 94.31 245 VAL A O 1
ATOM 1974 N N . LYS A 1 246 ? 6.144 -1.680 -1.176 1.00 93.56 246 LYS A N 1
ATOM 1975 C CA . LYS A 1 246 ? 7.206 -1.441 -2.177 1.00 93.56 246 LYS A CA 1
ATOM 1976 C C . LYS A 1 246 ? 8.375 -2.404 -2.012 1.00 93.56 246 LYS A C 1
ATOM 1978 O O . LYS A 1 246 ? 8.887 -2.882 -3.018 1.00 93.56 246 LYS A O 1
ATOM 1983 N N . TYR A 1 247 ? 8.787 -2.703 -0.781 1.00 91.88 247 TYR A N 1
ATOM 1984 C CA . TYR A 1 247 ? 9.906 -3.615 -0.520 1.00 91.88 247 TYR A CA 1
ATOM 1985 C C . TYR A 1 247 ? 9.584 -5.078 -0.829 1.00 91.88 247 TYR A C 1
ATOM 1987 O O . TYR A 1 247 ? 10.502 -5.869 -1.003 1.00 91.88 247 TYR A O 1
ATOM 1995 N N . GLN A 1 248 ? 8.304 -5.417 -0.987 1.00 95.38 248 GLN A N 1
ATOM 1996 C CA . GLN A 1 248 ? 7.846 -6.741 -1.408 1.00 95.38 248 GLN A CA 1
ATOM 1997 C C . GLN A 1 248 ? 7.860 -6.905 -2.940 1.00 95.38 248 GLN A C 1
ATOM 1999 O O . GLN A 1 248 ? 7.613 -8.000 -3.446 1.00 95.38 248 GLN A O 1
ATOM 2004 N N . LEU A 1 249 ? 8.159 -5.835 -3.692 1.00 96.44 249 LEU A N 1
ATOM 2005 C CA . LEU A 1 249 ? 8.322 -5.878 -5.144 1.00 96.44 249 LEU A CA 1
ATOM 2006 C C . LEU A 1 249 ? 9.779 -6.215 -5.515 1.00 96.44 249 LEU A C 1
ATOM 2008 O O . LEU A 1 249 ? 10.691 -5.494 -5.094 1.00 96.44 249 LEU A O 1
ATOM 2012 N N . PRO A 1 250 ? 10.027 -7.230 -6.368 1.00 96.38 250 PRO A N 1
ATOM 2013 C CA . PRO A 1 250 ? 11.379 -7.648 -6.750 1.00 96.38 250 PRO A CA 1
ATOM 2014 C C . PRO A 1 250 ? 12.241 -6.536 -7.361 1.00 96.38 250 PRO A C 1
ATOM 2016 O O . PRO A 1 250 ? 13.464 -6.556 -7.238 1.00 96.38 250 PRO A O 1
ATOM 2019 N N . GLU A 1 251 ? 11.624 -5.546 -8.012 1.00 95.75 251 GLU A N 1
ATOM 2020 C CA . GLU A 1 251 ? 12.323 -4.431 -8.652 1.00 95.75 251 GLU A CA 1
ATOM 2021 C C . GLU A 1 251 ? 12.893 -3.415 -7.653 1.00 95.75 251 GLU A C 1
ATOM 2023 O O . GLU A 1 251 ? 13.825 -2.685 -7.995 1.00 95.75 251 GLU A O 1
ATOM 2028 N N . MET A 1 252 ? 12.357 -3.338 -6.429 1.00 92.00 252 MET A N 1
ATOM 2029 C CA . MET A 1 252 ? 12.686 -2.269 -5.478 1.00 92.00 252 MET A CA 1
ATOM 2030 C C . MET A 1 252 ? 14.182 -2.224 -5.156 1.00 92.00 252 MET A C 1
ATOM 2032 O O . MET A 1 252 ? 14.793 -1.157 -5.233 1.00 92.00 252 MET A O 1
ATOM 2036 N N . LYS A 1 253 ? 14.799 -3.386 -4.899 1.00 89.56 253 LYS A N 1
ATOM 2037 C CA . LYS A 1 253 ? 16.244 -3.491 -4.635 1.00 89.56 253 LYS A CA 1
ATOM 2038 C C . LYS A 1 253 ? 17.094 -2.951 -5.786 1.00 89.56 253 LYS A C 1
ATOM 2040 O O . LYS A 1 253 ? 18.086 -2.262 -5.562 1.00 89.56 253 LYS A O 1
ATOM 2045 N N . HIS A 1 254 ? 16.671 -3.207 -7.022 1.00 91.44 254 HIS A N 1
ATOM 2046 C CA . HIS A 1 254 ? 17.380 -2.774 -8.221 1.00 91.44 254 HIS A CA 1
ATOM 2047 C C . HIS A 1 254 ? 17.226 -1.270 -8.463 1.00 91.44 254 HIS A C 1
ATOM 2049 O O . HIS A 1 254 ? 18.175 -0.609 -8.886 1.00 91.44 254 HIS A O 1
ATOM 2055 N N . TYR A 1 255 ? 16.058 -0.694 -8.167 1.00 90.06 255 TYR A N 1
ATOM 2056 C CA . TYR A 1 255 ? 15.900 0.756 -8.230 1.00 90.06 255 TYR A CA 1
ATOM 2057 C C . TYR A 1 255 ? 16.747 1.476 -7.174 1.00 90.06 255 TYR A C 1
ATOM 2059 O O . TYR A 1 255 ? 17.370 2.485 -7.501 1.00 90.06 255 TYR A O 1
ATOM 2067 N N . ILE A 1 256 ? 16.814 0.955 -5.941 1.00 85.62 256 ILE A N 1
ATOM 2068 C CA . ILE A 1 256 ? 17.672 1.510 -4.881 1.00 85.62 256 ILE A CA 1
ATOM 2069 C C . ILE A 1 256 ? 19.144 1.451 -5.307 1.00 85.62 256 ILE A C 1
ATOM 2071 O O . ILE A 1 256 ? 19.835 2.464 -5.245 1.00 85.62 256 ILE A O 1
ATOM 2075 N N . SER A 1 257 ? 19.616 0.306 -5.819 1.00 85.69 257 SER A N 1
ATOM 2076 C CA . SER A 1 257 ? 21.021 0.151 -6.225 1.00 85.69 257 SER A CA 1
ATOM 2077 C C . SER A 1 257 ? 21.420 1.070 -7.383 1.00 85.69 257 SER A C 1
ATOM 2079 O O . SER A 1 257 ? 22.574 1.478 -7.483 1.00 85.69 257 SER A O 1
ATOM 2081 N N . ARG A 1 258 ? 20.480 1.396 -8.281 1.00 83.94 258 ARG A N 1
ATOM 2082 C CA . ARG A 1 258 ? 20.720 2.304 -9.415 1.00 83.94 258 ARG A CA 1
ATOM 2083 C C . ARG A 1 258 ? 20.732 3.778 -9.018 1.00 83.94 258 ARG A C 1
ATOM 2085 O O . ARG A 1 258 ? 21.269 4.586 -9.772 1.00 83.94 258 ARG A O 1
ATOM 2092 N N . ASN A 1 259 ? 20.114 4.137 -7.894 1.00 74.94 259 ASN A N 1
ATOM 2093 C CA . ASN A 1 259 ? 19.989 5.523 -7.457 1.00 74.94 259 ASN A CA 1
ATOM 2094 C C . ASN A 1 259 ? 20.002 5.639 -5.923 1.00 74.94 259 ASN A C 1
ATOM 2096 O O . ASN A 1 259 ? 18.971 5.962 -5.324 1.00 74.94 259 ASN A O 1
ATOM 2100 N N . PRO A 1 260 ? 21.142 5.348 -5.271 1.00 68.19 260 PRO A N 1
ATOM 2101 C CA . PRO A 1 260 ? 21.243 5.484 -3.829 1.00 68.19 260 PRO A CA 1
ATOM 2102 C C . PRO A 1 260 ? 21.260 6.972 -3.445 1.00 68.19 260 PRO A C 1
ATOM 2104 O O . PRO A 1 260 ? 22.198 7.699 -3.769 1.00 68.19 260 PRO A O 1
ATOM 2107 N N . GLY A 1 261 ? 20.235 7.425 -2.719 1.00 62.56 261 GLY A N 1
ATOM 2108 C CA . GLY A 1 261 ? 20.236 8.736 -2.065 1.00 62.56 261 GLY A CA 1
ATOM 2109 C C . GLY A 1 261 ? 19.714 9.906 -2.916 1.00 62.56 261 GLY A C 1
ATOM 2110 O O . GLY A 1 261 ? 18.939 9.712 -3.857 1.00 62.56 261 GLY A O 1
ATOM 2111 N N . PRO A 1 262 ? 20.044 11.160 -2.532 1.00 59.88 262 PRO A N 1
ATOM 2112 C CA . PRO A 1 262 ? 19.514 12.350 -3.183 1.00 59.88 262 PRO A CA 1
ATOM 2113 C C . PRO A 1 262 ? 20.041 12.432 -4.612 1.00 59.88 262 PRO A C 1
ATOM 2115 O O . PRO A 1 262 ? 21.224 12.657 -4.837 1.00 59.88 262 PRO A O 1
ATOM 2118 N N . ASN A 1 263 ? 19.140 12.227 -5.570 1.00 60.34 263 ASN A N 1
ATOM 2119 C CA . ASN A 1 263 ? 19.474 12.034 -6.972 1.00 60.34 263 ASN A CA 1
ATOM 2120 C C . ASN A 1 263 ? 20.175 13.267 -7.592 1.00 60.34 263 ASN A C 1
ATOM 2122 O O . ASN A 1 263 ? 19.508 14.282 -7.828 1.00 60.34 263 ASN A O 1
ATOM 2126 N N . PRO A 1 264 ? 21.477 13.193 -7.936 1.00 55.78 264 PRO A N 1
ATOM 2127 C CA . PRO A 1 264 ? 22.162 14.278 -8.634 1.00 55.78 264 PRO A CA 1
ATOM 2128 C C . PRO A 1 264 ? 21.786 14.337 -10.126 1.00 55.78 264 PRO A C 1
ATOM 2130 O O . PRO A 1 264 ? 21.991 15.361 -10.776 1.00 55.78 264 PRO A O 1
ATOM 2133 N N . ASN A 1 265 ? 21.218 13.261 -10.685 1.00 63.00 265 ASN A N 1
ATOM 2134 C CA . ASN A 1 265 ? 20.897 13.113 -12.100 1.00 63.00 265 ASN A CA 1
ATOM 2135 C C . ASN A 1 265 ? 19.383 12.934 -12.322 1.00 63.00 265 ASN A C 1
ATOM 2137 O O . ASN A 1 265 ? 18.840 11.828 -12.284 1.00 63.00 265 ASN A O 1
ATOM 2141 N N . LYS A 1 266 ? 18.692 14.040 -12.628 1.00 64.56 266 LYS A N 1
ATOM 2142 C CA . LYS A 1 266 ? 17.226 14.109 -12.826 1.00 64.56 266 LYS A CA 1
ATOM 2143 C C . LYS A 1 266 ? 16.645 13.112 -13.847 1.00 64.56 266 LYS A C 1
ATOM 2145 O O . LYS A 1 266 ? 15.431 12.953 -13.892 1.00 64.56 266 LYS A O 1
ATOM 2150 N N . ASN A 1 267 ? 17.480 12.445 -14.643 1.00 73.12 267 ASN A N 1
ATOM 2151 C CA . ASN A 1 267 ? 17.058 11.468 -15.647 1.00 73.12 267 ASN A CA 1
ATOM 2152 C C . ASN A 1 267 ? 16.772 10.065 -15.083 1.00 73.12 267 ASN A C 1
ATOM 2154 O O . ASN A 1 267 ? 16.249 9.227 -15.811 1.00 73.12 267 ASN A O 1
ATOM 2158 N N . ILE A 1 268 ? 17.107 9.794 -13.816 1.00 77.56 268 ILE A N 1
ATOM 2159 C CA . ILE A 1 268 ? 16.848 8.498 -13.173 1.00 77.56 268 ILE A CA 1
ATOM 2160 C C . ILE A 1 268 ? 15.606 8.609 -12.287 1.00 77.56 268 ILE A C 1
ATOM 2162 O O . ILE A 1 268 ? 15.524 9.476 -11.414 1.00 77.56 268 ILE A O 1
ATOM 2166 N N . ILE A 1 269 ? 14.634 7.719 -12.487 1.00 81.44 269 ILE A N 1
ATOM 2167 C CA . ILE A 1 269 ? 13.453 7.649 -11.626 1.00 81.44 269 ILE A CA 1
ATOM 2168 C C . ILE A 1 269 ? 13.855 7.232 -10.201 1.00 81.44 269 ILE A C 1
ATOM 2170 O O . ILE A 1 269 ? 14.678 6.340 -10.001 1.00 81.44 269 ILE A O 1
ATOM 2174 N N . LEU A 1 270 ? 13.298 7.899 -9.190 1.00 83.62 270 LEU A N 1
ATOM 2175 C CA . LEU A 1 270 ? 13.522 7.531 -7.789 1.00 83.62 270 LEU A CA 1
ATOM 2176 C C . LEU A 1 270 ? 12.829 6.200 -7.484 1.00 83.62 270 LEU A C 1
ATOM 2178 O O . LEU A 1 270 ? 11.686 6.008 -7.897 1.00 83.62 270 LEU A O 1
ATOM 2182 N N . ALA A 1 271 ? 13.465 5.326 -6.698 1.00 87.81 271 ALA A N 1
ATOM 2183 C CA . ALA A 1 271 ? 12.929 4.000 -6.372 1.00 87.81 271 ALA A CA 1
ATOM 2184 C C . ALA A 1 271 ? 11.501 4.051 -5.816 1.00 87.81 271 ALA A C 1
ATOM 2186 O O . ALA A 1 271 ? 10.617 3.344 -6.292 1.00 87.81 271 ALA A O 1
ATOM 2187 N N . GLY A 1 272 ? 11.250 4.969 -4.878 1.00 86.75 272 GLY A N 1
ATOM 2188 C CA . GLY A 1 272 ? 9.923 5.157 -4.299 1.00 86.75 272 GLY A CA 1
ATOM 2189 C C . GLY A 1 272 ? 8.862 5.610 -5.306 1.00 86.75 272 GLY A C 1
ATOM 2190 O O . GLY A 1 272 ? 7.704 5.251 -5.129 1.00 86.75 272 GLY A O 1
ATOM 2191 N N . HIS A 1 273 ? 9.244 6.366 -6.343 1.00 89.06 273 HIS A N 1
ATOM 2192 C CA . HIS A 1 273 ? 8.344 6.803 -7.417 1.00 89.06 273 HIS A CA 1
ATOM 2193 C C . HIS A 1 273 ? 8.116 5.678 -8.434 1.00 89.06 273 HIS A C 1
ATOM 2195 O O . HIS A 1 273 ? 6.985 5.452 -8.856 1.00 89.06 273 HIS A O 1
ATOM 2201 N N . ALA A 1 274 ? 9.165 4.926 -8.772 1.00 93.06 274 ALA A N 1
ATOM 2202 C CA . ALA A 1 274 ? 9.098 3.831 -9.731 1.00 93.06 274 ALA A CA 1
ATOM 2203 C C . ALA A 1 274 ? 8.089 2.742 -9.334 1.00 93.06 274 ALA A C 1
ATOM 2205 O O . ALA A 1 274 ? 7.430 2.168 -10.199 1.00 93.06 274 ALA A O 1
ATOM 2206 N N . THR A 1 275 ? 7.934 2.504 -8.033 1.00 94.69 275 THR A N 1
ATOM 2207 C CA . THR A 1 275 ? 7.034 1.493 -7.460 1.00 94.69 275 THR A CA 1
ATOM 2208 C C . THR A 1 275 ? 5.752 2.078 -6.859 1.00 94.69 275 THR A C 1
ATOM 2210 O O . THR A 1 275 ? 4.890 1.325 -6.406 1.00 94.69 275 THR A O 1
ATOM 2213 N N . HIS A 1 276 ? 5.584 3.408 -6.859 1.00 93.81 276 HIS A N 1
ATOM 2214 C CA . HIS A 1 276 ? 4.508 4.078 -6.120 1.00 93.81 276 HIS A CA 1
ATOM 2215 C C . HIS A 1 276 ? 3.110 3.606 -6.527 1.00 93.81 276 HIS A C 1
ATOM 2217 O O . HIS A 1 276 ? 2.364 3.124 -5.676 1.00 93.81 276 HIS A O 1
ATOM 2223 N N . ASN A 1 277 ? 2.786 3.694 -7.819 1.00 96.38 277 ASN A N 1
ATOM 2224 C CA . ASN A 1 277 ? 1.446 3.382 -8.321 1.00 96.38 277 ASN A CA 1
ATOM 2225 C C . ASN A 1 277 ? 1.063 1.924 -8.045 1.00 96.38 277 ASN A C 1
ATOM 2227 O O . ASN A 1 277 ? -0.055 1.648 -7.629 1.00 96.38 277 ASN A O 1
ATOM 2231 N N . GLU A 1 278 ? 2.003 0.990 -8.211 1.00 98.31 278 GLU A N 1
ATOM 2232 C CA . GLU A 1 278 ? 1.734 -0.422 -7.938 1.00 98.31 278 GLU A CA 1
ATOM 2233 C C . GLU A 1 278 ? 1.585 -0.719 -6.448 1.00 98.31 278 GLU A C 1
ATOM 2235 O O . GLU A 1 278 ? 0.700 -1.478 -6.066 1.00 98.31 278 GLU A O 1
ATOM 2240 N N . SER A 1 279 ? 2.396 -0.094 -5.592 1.00 97.25 279 SER A N 1
ATOM 2241 C CA . SER A 1 279 ? 2.220 -0.241 -4.145 1.00 97.25 279 SER A CA 1
ATOM 2242 C C . SER A 1 279 ? 0.881 0.323 -3.656 1.00 97.25 279 SER A C 1
ATOM 2244 O O . SER A 1 279 ? 0.240 -0.303 -2.817 1.00 97.25 279 SER A O 1
ATOM 2246 N N . GLY A 1 280 ? 0.412 1.445 -4.221 1.00 96.88 280 GLY A N 1
ATOM 2247 C CA . GLY A 1 280 ? -0.924 1.987 -3.947 1.00 96.88 280 GLY A CA 1
ATOM 2248 C C . GLY A 1 280 ? -2.046 1.071 -4.448 1.00 96.88 280 GLY A C 1
ATOM 2249 O O . GLY A 1 280 ? -2.990 0.794 -3.713 1.00 96.88 280 GLY A O 1
ATOM 2250 N N . PHE A 1 281 ? -1.912 0.523 -5.661 1.00 98.25 281 PHE A N 1
ATOM 2251 C CA . PHE A 1 281 ? -2.836 -0.485 -6.190 1.00 98.25 281 PHE A CA 1
ATOM 2252 C C . PHE A 1 281 ? -2.934 -1.708 -5.267 1.00 98.25 281 PHE A C 1
ATOM 2254 O O . PHE A 1 281 ? -4.028 -2.131 -4.891 1.00 98.25 281 PHE A O 1
ATOM 2261 N N . LEU A 1 282 ? -1.789 -2.262 -4.861 1.00 98.56 282 LEU A N 1
ATOM 2262 C CA . LEU A 1 282 ? -1.722 -3.399 -3.948 1.00 98.56 282 LEU A CA 1
ATOM 2263 C C . LEU A 1 282 ? -2.308 -3.069 -2.575 1.00 98.56 282 LEU A C 1
ATOM 2265 O O . LEU A 1 282 ? -3.058 -3.888 -2.049 1.00 98.56 282 LEU A O 1
ATOM 2269 N N . GLN A 1 283 ? -2.035 -1.883 -2.022 1.00 98.00 283 GLN A N 1
ATOM 2270 C CA . GLN A 1 283 ? -2.641 -1.422 -0.770 1.00 98.00 283 GLN A CA 1
ATOM 2271 C C . GLN A 1 283 ? -4.171 -1.484 -0.848 1.00 98.00 283 GLN A C 1
ATOM 2273 O O . GLN A 1 283 ? -4.800 -2.023 0.060 1.00 98.00 283 GLN A O 1
ATOM 2278 N N . GLU A 1 284 ? -4.786 -1.000 -1.930 1.00 97.94 284 GLU A N 1
ATOM 2279 C CA . GLU A 1 284 ? -6.243 -1.068 -2.089 1.00 97.94 284 GLU A CA 1
ATOM 2280 C C . GLU A 1 284 ? -6.770 -2.506 -2.175 1.00 97.94 284 GLU A C 1
ATOM 2282 O O . GLU A 1 284 ? -7.796 -2.822 -1.564 1.00 97.94 284 GLU A O 1
ATOM 2287 N N . VAL A 1 285 ? -6.075 -3.397 -2.894 1.00 98.50 285 VAL A N 1
ATOM 2288 C CA . VAL A 1 285 ? -6.450 -4.820 -2.964 1.00 98.50 285 VAL A CA 1
ATOM 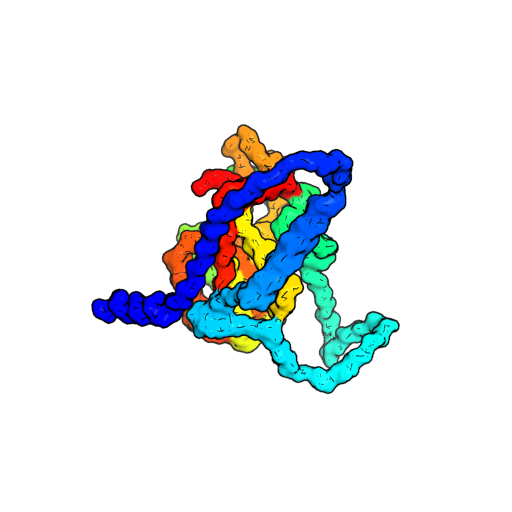2289 C C . VAL A 1 285 ? -6.352 -5.473 -1.581 1.00 98.50 285 VAL A C 1
ATOM 2291 O O . VAL A 1 285 ? -7.296 -6.144 -1.155 1.00 98.50 285 VAL A O 1
ATOM 2294 N N . ILE A 1 286 ? -5.246 -5.240 -0.866 1.00 98.62 286 ILE A N 1
ATOM 2295 C CA . ILE A 1 286 ? -4.985 -5.761 0.481 1.00 98.62 286 ILE A CA 1
ATOM 2296 C C . ILE A 1 286 ? -6.065 -5.277 1.452 1.00 98.62 286 ILE A C 1
ATOM 2298 O O . ILE A 1 286 ? -6.724 -6.096 2.091 1.00 98.62 286 ILE A O 1
ATOM 2302 N N . VAL A 1 287 ? -6.306 -3.963 1.527 1.00 98.38 287 VAL A N 1
ATOM 2303 C CA . VAL A 1 287 ? -7.301 -3.374 2.438 1.00 98.38 287 VAL A CA 1
ATOM 2304 C C . VAL A 1 287 ? -8.689 -3.950 2.170 1.00 98.38 287 VAL A C 1
ATOM 2306 O O . VAL A 1 287 ? -9.353 -4.396 3.105 1.00 98.38 287 VAL A O 1
ATOM 2309 N N . ARG A 1 288 ? -9.122 -4.032 0.905 1.00 98.00 288 ARG A N 1
ATOM 2310 C CA . ARG A 1 288 ? -10.433 -4.607 0.557 1.00 98.00 288 ARG A CA 1
ATOM 2311 C C . ARG A 1 288 ? -10.552 -6.071 0.978 1.00 98.00 288 ARG A C 1
ATOM 2313 O O . ARG A 1 288 ? -11.590 -6.457 1.516 1.00 98.00 288 ARG A O 1
ATOM 2320 N N . LYS A 1 289 ? -9.509 -6.883 0.776 1.00 98.25 289 LYS A N 1
ATOM 2321 C CA . LYS A 1 289 ? -9.518 -8.295 1.186 1.00 98.25 289 LYS A CA 1
ATOM 2322 C C . LYS A 1 289 ? -9.518 -8.479 2.696 1.00 98.25 289 LYS A C 1
ATOM 2324 O O . LYS A 1 289 ? -10.267 -9.317 3.194 1.00 98.25 289 LYS A O 1
ATOM 2329 N N . LEU A 1 290 ? -8.745 -7.680 3.422 1.00 98.25 290 LEU A N 1
ATOM 2330 C CA . LEU A 1 290 ? -8.749 -7.699 4.882 1.00 98.25 290 LEU A CA 1
ATOM 2331 C C . LEU A 1 290 ? -10.108 -7.268 5.447 1.00 98.25 290 LEU A C 1
ATOM 2333 O O . LEU A 1 290 ? -10.583 -7.853 6.422 1.00 98.25 290 LEU A O 1
ATOM 2337 N N . MET A 1 291 ? -10.773 -6.313 4.790 1.00 98.25 291 MET A N 1
ATOM 2338 C CA . MET A 1 291 ? -12.128 -5.903 5.148 1.00 98.25 291 MET A CA 1
ATOM 2339 C C . MET A 1 291 ? -13.182 -6.984 4.905 1.00 98.25 291 MET A C 1
ATOM 2341 O O . MET A 1 291 ? -14.074 -7.180 5.727 1.00 98.25 291 MET A O 1
ATOM 2345 N N . GLU A 1 292 ? -13.073 -7.730 3.805 1.00 97.44 292 GLU A N 1
ATOM 2346 C CA . GLU A 1 292 ? -13.917 -8.909 3.566 1.00 97.44 292 GLU A CA 1
ATOM 2347 C C . GLU A 1 292 ? -13.706 -9.995 4.633 1.00 97.44 292 GLU A C 1
A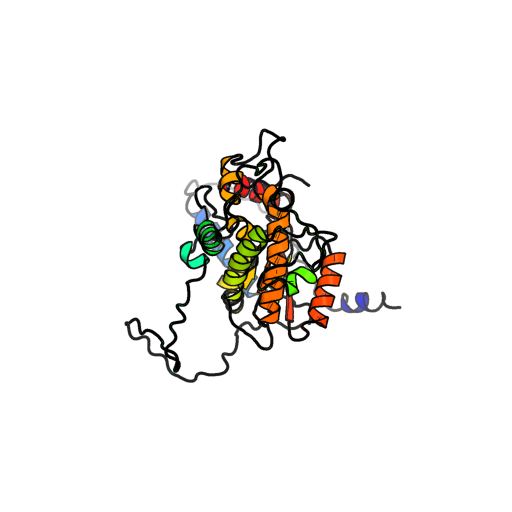TOM 2349 O O . GLU A 1 292 ? -14.650 -10.694 4.994 1.00 97.44 292 GLU A O 1
ATOM 2354 N N . GLY A 1 293 ? -12.496 -10.086 5.192 1.00 97.50 293 GLY A N 1
ATOM 2355 C CA . GLY A 1 293 ? -12.174 -10.933 6.342 1.00 97.50 293 GLY A CA 1
ATOM 2356 C C . GLY A 1 293 ? -12.605 -10.375 7.705 1.00 97.50 293 GLY A C 1
ATOM 2357 O O . GLY A 1 293 ? -12.391 -11.046 8.711 1.00 97.50 293 GLY A O 1
ATOM 2358 N N . SER A 1 294 ? -13.205 -9.179 7.760 1.00 97.81 294 SER A N 1
ATOM 2359 C CA . SER A 1 294 ? -13.579 -8.472 8.998 1.00 97.81 294 SER A CA 1
ATOM 2360 C C . SER A 1 294 ? -12.423 -8.332 10.001 1.00 97.81 294 SER A C 1
ATOM 2362 O O . SER A 1 294 ? -12.593 -8.544 11.198 1.00 97.81 294 SER A O 1
ATOM 2364 N N . LYS A 1 295 ? -11.221 -8.003 9.513 1.00 97.38 295 LYS A N 1
ATOM 2365 C CA . LYS A 1 295 ? -10.021 -7.808 10.344 1.00 97.38 295 LYS A CA 1
ATOM 2366 C C . LYS A 1 295 ? -9.854 -6.360 10.810 1.00 97.38 295 LYS A C 1
ATOM 2368 O O . LYS A 1 295 ? -10.320 -5.435 10.145 1.00 97.38 295 LYS A O 1
ATOM 2373 N N . HIS A 1 296 ? -9.161 -6.153 11.929 1.00 97.19 296 HIS A N 1
ATOM 2374 C CA . HIS A 1 296 ? -8.750 -4.815 12.364 1.00 97.19 296 HIS A CA 1
ATOM 2375 C C . HIS A 1 296 ? -7.611 -4.272 11.491 1.00 97.19 296 HIS A C 1
ATOM 2377 O O . HIS A 1 296 ? -6.678 -5.008 11.167 1.00 97.19 296 HIS A O 1
ATOM 2383 N N . LEU A 1 297 ? -7.679 -2.991 11.120 1.00 97.56 297 LEU A N 1
ATOM 2384 C CA . LEU A 1 297 ? -6.785 -2.382 10.137 1.00 97.56 297 LEU A CA 1
ATOM 2385 C C . LEU A 1 297 ? -6.278 -1.018 10.583 1.00 97.56 297 LEU A C 1
ATOM 2387 O O . LEU A 1 297 ? -7.052 -0.183 11.053 1.00 97.56 297 LEU A O 1
ATOM 2391 N N . ILE A 1 298 ? -5.001 -0.766 10.315 1.00 97.56 298 ILE A N 1
ATOM 2392 C CA . ILE A 1 298 ? -4.434 0.579 10.243 1.00 97.56 298 ILE A CA 1
ATOM 2393 C C . ILE A 1 298 ? -3.991 0.786 8.798 1.00 97.56 298 ILE A C 1
ATOM 2395 O O . ILE A 1 298 ? -3.186 0.016 8.285 1.00 97.56 298 ILE A O 1
ATOM 2399 N N . VAL A 1 299 ? -4.530 1.797 8.130 1.00 97.44 299 VAL A N 1
ATOM 2400 C CA . VAL A 1 299 ? -4.207 2.141 6.744 1.00 97.44 299 VAL A CA 1
ATOM 2401 C C . VAL A 1 299 ? -3.359 3.405 6.764 1.00 97.44 299 VAL A C 1
ATOM 2403 O O . VAL A 1 299 ? -3.862 4.473 7.129 1.00 97.44 299 VAL A O 1
ATOM 2406 N N . ASP A 1 300 ? -2.077 3.286 6.404 1.00 94.88 300 ASP A N 1
ATOM 2407 C CA . ASP A 1 300 ? -1.178 4.440 6.382 1.00 94.88 300 ASP A CA 1
ATOM 2408 C C . ASP A 1 300 ? -1.386 5.288 5.123 1.00 94.88 300 ASP A C 1
ATOM 2410 O O . ASP A 1 300 ? -1.477 4.772 4.003 1.00 94.88 300 ASP A O 1
ATOM 2414 N N . GLY A 1 301 ? -1.481 6.604 5.312 1.00 92.38 301 GLY A N 1
ATOM 2415 C CA . GLY A 1 301 ? -1.680 7.548 4.221 1.00 92.38 301 GLY A CA 1
ATOM 2416 C C . GLY A 1 301 ? -1.465 9.005 4.624 1.00 92.38 301 GLY A C 1
ATOM 2417 O O . GLY A 1 301 ? -1.209 9.352 5.776 1.00 92.38 301 GLY A O 1
ATOM 2418 N N . SER A 1 302 ? -1.525 9.907 3.645 1.00 91.81 302 SER A N 1
ATOM 2419 C CA . SER A 1 302 ? -1.543 11.352 3.911 1.00 91.81 302 SER A CA 1
ATOM 2420 C C . SER A 1 302 ? -2.951 11.880 4.186 1.00 91.81 302 SER A C 1
ATOM 2422 O O . SER A 1 302 ? -3.088 12.906 4.849 1.00 91.81 302 SER A O 1
ATOM 2424 N N . LEU A 1 303 ? -3.975 11.203 3.650 1.00 92.88 303 LEU A N 1
ATOM 2425 C CA . LEU A 1 303 ? -5.349 11.702 3.521 1.00 92.88 303 LEU A CA 1
ATOM 2426 C C . LEU A 1 303 ? -5.442 13.064 2.810 1.00 92.88 303 LEU A C 1
ATOM 2428 O O . LEU A 1 303 ? -6.335 13.861 3.075 1.00 92.88 303 LEU A O 1
ATOM 2432 N N . SER A 1 304 ? -4.526 13.343 1.877 1.00 91.69 304 SER A N 1
ATOM 2433 C CA . SER A 1 304 ? -4.427 14.663 1.238 1.00 91.69 304 SER A CA 1
ATOM 2434 C C . SER A 1 304 ? -5.541 14.983 0.233 1.00 91.69 304 SER A C 1
ATOM 2436 O O . SER A 1 304 ? -5.769 16.156 -0.042 1.00 91.69 304 SER A O 1
ATOM 2438 N N . ASN A 1 305 ? -6.234 13.981 -0.320 1.00 92.94 305 ASN A N 1
ATOM 2439 C CA . ASN A 1 305 ? -7.360 14.179 -1.243 1.00 92.94 305 ASN A CA 1
ATOM 2440 C C . ASN A 1 305 ? -8.693 13.995 -0.499 1.00 92.94 305 ASN A C 1
ATOM 2442 O O . ASN A 1 305 ? -9.217 12.882 -0.407 1.00 92.94 305 ASN A O 1
ATOM 2446 N N . ALA A 1 306 ? -9.214 15.080 0.074 1.00 92.81 306 ALA A N 1
ATOM 2447 C CA . ALA A 1 306 ? -10.395 15.036 0.932 1.00 92.81 306 ALA A CA 1
ATOM 2448 C C . ALA A 1 306 ? -11.647 14.538 0.193 1.00 92.81 306 ALA A C 1
ATOM 2450 O O . ALA A 1 306 ? -12.432 13.778 0.761 1.00 92.81 306 ALA A O 1
ATOM 2451 N N . GLU A 1 307 ? -11.828 14.927 -1.070 1.00 94.31 307 GLU A N 1
ATOM 2452 C CA . GLU A 1 307 ? -12.967 14.535 -1.898 1.00 94.31 307 GLU A CA 1
ATOM 2453 C C . GLU A 1 307 ? -12.987 13.024 -2.137 1.00 94.31 307 GLU A C 1
ATOM 2455 O O . GLU A 1 307 ? -14.007 12.380 -1.876 1.00 94.31 307 GLU A O 1
ATOM 2460 N N . TRP A 1 308 ? -11.849 12.457 -2.549 1.00 92.94 308 TRP A N 1
ATOM 2461 C CA . TRP A 1 308 ? -11.713 11.018 -2.766 1.00 92.94 308 TRP A CA 1
ATOM 2462 C C . TRP A 1 308 ? -11.913 10.236 -1.466 1.00 92.94 308 TRP A C 1
ATOM 2464 O O . TRP A 1 308 ? -12.704 9.295 -1.429 1.00 92.94 308 TRP A O 1
ATOM 2474 N N . TYR A 1 309 ? -11.270 10.651 -0.365 1.00 94.94 309 TYR A N 1
ATOM 2475 C CA . TYR A 1 309 ? -11.420 9.956 0.919 1.00 94.94 309 TYR A CA 1
ATOM 2476 C C . TYR A 1 309 ? -12.847 10.047 1.454 1.00 94.94 309 TYR A C 1
ATOM 2478 O O . TYR A 1 309 ? -13.345 9.078 2.015 1.00 94.94 309 TYR A O 1
ATOM 2486 N N . ARG A 1 310 ? -13.548 11.166 1.251 1.00 95.62 310 ARG A N 1
ATOM 2487 C CA . ARG A 1 310 ? -14.963 11.282 1.618 1.00 95.62 310 ARG A CA 1
ATOM 2488 C C . ARG A 1 310 ? -15.800 10.216 0.910 1.00 95.62 310 ARG A C 1
ATOM 2490 O O . ARG A 1 310 ? -16.587 9.533 1.562 1.00 95.62 310 ARG A O 1
ATOM 2497 N N . GLU A 1 311 ? -15.622 10.055 -0.398 1.00 95.94 311 GLU A N 1
ATOM 2498 C CA . GLU A 1 311 ? -16.333 9.035 -1.176 1.00 95.94 311 GLU A CA 1
ATOM 2499 C C . GLU A 1 311 ? -15.932 7.621 -0.753 1.00 95.94 311 GLU A C 1
ATOM 2501 O O . GLU A 1 311 ? -16.798 6.771 -0.542 1.00 95.94 311 GLU A O 1
ATOM 2506 N N . TYR A 1 312 ? -14.639 7.385 -0.536 1.00 95.31 312 TYR A N 1
ATOM 2507 C CA . TYR A 1 312 ? -14.124 6.099 -0.085 1.00 95.31 312 TYR A CA 1
ATOM 2508 C C . TYR A 1 312 ? -14.684 5.698 1.289 1.00 95.31 312 TYR A C 1
ATOM 2510 O O . TYR A 1 312 ? -15.198 4.592 1.456 1.00 95.31 312 TYR A O 1
ATOM 2518 N N . LEU A 1 313 ? -14.698 6.612 2.263 1.00 96.88 313 LEU A N 1
ATOM 2519 C CA . LEU A 1 313 ? -15.280 6.375 3.587 1.00 96.88 313 LEU A CA 1
ATOM 2520 C C . LEU A 1 313 ? -16.794 6.121 3.516 1.00 96.88 313 LEU A C 1
ATOM 2522 O O . LEU A 1 313 ? -17.311 5.271 4.244 1.00 96.88 313 LEU A O 1
ATOM 2526 N N . MET A 1 314 ? -17.517 6.804 2.621 1.00 97.38 314 MET A N 1
ATOM 2527 C CA . MET A 1 314 ? -18.939 6.527 2.379 1.00 97.38 314 MET A CA 1
ATOM 2528 C C . MET A 1 314 ? -19.163 5.129 1.788 1.00 97.38 314 MET A C 1
ATOM 2530 O O . MET A 1 314 ? -20.088 4.425 2.206 1.00 97.38 314 MET A O 1
ATOM 2534 N N . GLN A 1 315 ? -18.310 4.697 0.855 1.00 96.62 315 GLN A N 1
ATOM 2535 C CA . GLN A 1 315 ? -18.352 3.339 0.310 1.00 96.62 315 GLN A CA 1
ATOM 2536 C C . GLN A 1 315 ? -18.082 2.296 1.397 1.00 96.62 315 GLN A C 1
ATOM 2538 O O . GLN A 1 315 ? -18.802 1.300 1.461 1.00 96.62 315 GLN A O 1
ATOM 2543 N N . ILE A 1 316 ? -17.112 2.541 2.287 1.00 97.44 316 ILE A N 1
ATOM 2544 C CA . ILE A 1 316 ? -16.826 1.661 3.428 1.00 97.44 316 ILE A CA 1
ATOM 2545 C C . ILE A 1 316 ? -18.060 1.533 4.322 1.00 97.44 316 ILE A C 1
ATOM 2547 O O . ILE A 1 316 ? -18.500 0.416 4.569 1.00 97.44 316 ILE A O 1
ATOM 2551 N N . ARG A 1 317 ? -18.676 2.649 4.735 1.00 97.56 317 ARG A N 1
ATOM 2552 C CA . ARG A 1 317 ? -19.890 2.618 5.574 1.00 97.56 317 ARG A CA 1
ATOM 2553 C C . ARG A 1 317 ? -21.056 1.885 4.919 1.00 97.56 317 ARG A C 1
ATOM 2555 O O . ARG A 1 317 ? -21.837 1.244 5.610 1.00 97.56 317 ARG A O 1
ATOM 2562 N N . THR A 1 318 ? -21.176 1.985 3.597 1.00 97.75 318 THR A N 1
ATOM 2563 C CA . THR A 1 318 ? -22.262 1.338 2.850 1.00 97.75 318 THR A CA 1
ATOM 2564 C C . THR A 1 318 ? -22.020 -0.162 2.689 1.00 97.75 318 THR A C 1
ATOM 2566 O O . THR A 1 318 ? -22.930 -0.959 2.896 1.00 97.75 318 THR A O 1
ATOM 2569 N N . LYS A 1 319 ? -20.799 -0.563 2.311 1.00 97.19 319 LYS A N 1
ATOM 2570 C CA . LYS A 1 319 ? -20.461 -1.959 1.993 1.00 97.19 319 LYS A CA 1
ATOM 2571 C C . LYS A 1 319 ? -20.093 -2.784 3.233 1.00 97.19 319 LYS A C 1
ATOM 2573 O O . LYS A 1 319 ? -20.290 -3.995 3.229 1.00 97.19 319 LYS A O 1
ATOM 2578 N N . TYR A 1 320 ? -19.584 -2.139 4.278 1.00 97.81 320 TYR A N 1
ATOM 2579 C CA . TYR A 1 320 ? -19.103 -2.767 5.509 1.00 97.81 320 TYR A CA 1
ATOM 2580 C C . TYR A 1 320 ? -19.614 -2.001 6.744 1.00 97.81 320 TYR A C 1
ATOM 2582 O O . TYR A 1 320 ? -18.825 -1.422 7.492 1.00 97.81 320 TYR A O 1
ATOM 2590 N N . PRO A 1 321 ? -20.940 -1.959 6.972 1.00 97.81 321 PRO A N 1
ATOM 2591 C CA . PRO A 1 321 ? -21.552 -1.127 8.015 1.00 97.81 321 PRO A CA 1
ATOM 2592 C C . PRO A 1 321 ? -21.150 -1.509 9.450 1.00 97.81 321 PRO A C 1
ATOM 2594 O O . PRO A 1 321 ? -21.379 -0.734 10.374 1.00 97.81 321 PRO A O 1
ATOM 2597 N N . HIS A 1 322 ? -20.565 -2.693 9.654 1.00 97.50 322 HIS A N 1
ATOM 2598 C CA . HIS A 1 322 ? -20.055 -3.163 10.946 1.00 97.50 322 HIS A CA 1
ATOM 2599 C C . HIS A 1 322 ? -18.666 -2.615 11.303 1.00 97.50 322 HIS A C 1
ATOM 2601 O O . HIS A 1 322 ? -18.251 -2.723 12.459 1.00 97.50 322 HIS A O 1
ATOM 2607 N N . TYR A 1 323 ? -17.947 -2.024 10.343 1.00 98.00 323 TYR A N 1
ATOM 2608 C CA . TYR A 1 323 ? -16.657 -1.392 10.601 1.00 98.00 323 TYR A CA 1
ATOM 2609 C C . TYR A 1 323 ? -16.818 -0.066 11.340 1.00 98.00 323 TYR A C 1
ATOM 2611 O O . TYR A 1 323 ? -17.579 0.812 10.935 1.00 98.00 323 TYR A O 1
ATOM 2619 N N . ARG A 1 324 ? -16.006 0.115 12.381 1.00 97.31 324 ARG A N 1
ATOM 2620 C CA . ARG A 1 324 ? -15.799 1.406 13.041 1.00 97.31 324 ARG A CA 1
ATOM 2621 C C . ARG A 1 324 ? -14.650 2.141 12.367 1.00 97.31 324 ARG A C 1
ATOM 2623 O O . ARG A 1 324 ? -13.606 1.541 12.109 1.00 97.31 324 ARG A O 1
ATOM 2630 N N . ILE A 1 325 ? -14.828 3.430 12.093 1.00 97.38 325 ILE A N 1
ATOM 2631 C CA . ILE A 1 325 ? -13.851 4.230 11.346 1.00 97.38 325 ILE A CA 1
ATOM 2632 C C . ILE A 1 325 ? -13.172 5.232 12.283 1.00 97.38 325 ILE A C 1
ATOM 2634 O O . ILE A 1 325 ? -13.827 6.082 12.888 1.00 97.38 325 ILE A O 1
ATOM 2638 N N . GLY A 1 326 ? -11.846 5.150 12.371 1.00 96.38 326 GLY A N 1
ATOM 2639 C CA . GLY A 1 326 ? -11.002 6.107 13.084 1.00 96.38 326 GLY A CA 1
ATOM 2640 C C . GLY A 1 326 ? -10.095 6.883 12.132 1.00 96.38 326 GLY A C 1
ATOM 2641 O O . GLY A 1 326 ? -9.702 6.368 11.087 1.00 96.38 326 GLY A O 1
ATOM 2642 N N . ILE A 1 327 ? -9.735 8.114 12.502 1.00 96.56 327 ILE A N 1
ATOM 2643 C CA . ILE A 1 327 ? -8.686 8.886 11.825 1.00 96.56 327 ILE A CA 1
ATOM 2644 C C . ILE A 1 327 ? -7.721 9.407 12.886 1.00 96.56 327 ILE A C 1
ATOM 2646 O O . ILE A 1 327 ? -8.135 10.101 13.813 1.00 96.56 327 ILE A O 1
ATOM 2650 N N . ILE A 1 328 ? -6.435 9.103 12.736 1.00 95.81 328 ILE A N 1
ATOM 2651 C CA . ILE A 1 328 ? -5.362 9.657 13.564 1.00 95.81 328 ILE A CA 1
ATOM 2652 C C . ILE A 1 328 ? -4.636 10.704 12.727 1.00 95.81 328 ILE A C 1
ATOM 2654 O O . ILE A 1 328 ? -3.823 10.368 11.868 1.00 95.81 328 ILE A O 1
ATOM 2658 N N . HIS A 1 329 ? -4.950 11.978 12.960 1.00 96.69 329 HIS A N 1
ATOM 2659 C CA . HIS A 1 329 ? -4.307 13.091 12.269 1.00 96.69 329 HIS A CA 1
ATOM 2660 C C . HIS A 1 329 ? -3.079 13.574 13.041 1.00 96.69 329 HIS A C 1
ATOM 2662 O O . HIS A 1 329 ? -3.189 14.066 14.163 1.00 96.69 329 HIS A O 1
ATOM 2668 N N . VAL A 1 330 ? -1.909 13.446 12.419 1.00 95.12 330 VAL A N 1
ATOM 2669 C CA . VAL A 1 330 ? -0.628 13.859 12.989 1.00 95.12 330 VAL A CA 1
ATOM 2670 C C . VAL A 1 330 ? -0.169 15.148 12.327 1.00 95.12 330 VAL A C 1
ATOM 2672 O O . VAL A 1 330 ? 0.045 15.208 11.116 1.00 95.12 330 VAL A O 1
ATOM 2675 N N . MET A 1 331 ? 0.009 16.175 13.152 1.00 95.31 331 MET A N 1
ATOM 2676 C CA . MET A 1 331 ? 0.482 17.491 12.740 1.00 95.31 331 MET A CA 1
ATOM 2677 C C . MET A 1 331 ? 1.917 17.697 13.217 1.00 95.31 331 MET A C 1
ATOM 2679 O O . MET A 1 331 ? 2.300 17.242 14.294 1.00 95.31 331 MET A O 1
ATOM 2683 N N . CYS A 1 332 ? 2.717 18.376 12.404 1.00 93.56 332 CYS A N 1
ATOM 2684 C CA . CYS A 1 332 ? 4.097 18.709 12.718 1.00 93.56 332 CYS A CA 1
ATOM 2685 C C . CYS A 1 332 ? 4.496 19.958 11.931 1.00 93.56 332 CYS A C 1
ATOM 2687 O O . CYS A 1 332 ? 3.989 20.176 10.827 1.00 93.56 332 CYS A O 1
ATOM 2689 N N . ASP A 1 333 ? 5.399 20.758 12.491 1.00 95.38 333 ASP A N 1
ATOM 2690 C CA . ASP A 1 333 ? 5.925 21.932 11.807 1.00 95.38 333 ASP A CA 1
ATOM 2691 C C . ASP A 1 333 ? 6.688 21.520 10.547 1.00 95.38 333 ASP A C 1
ATOM 2693 O O . ASP A 1 333 ? 7.406 20.513 10.511 1.00 95.38 333 ASP A O 1
ATOM 2697 N N . ARG A 1 334 ? 6.527 22.314 9.490 1.00 93.44 334 ARG A N 1
ATOM 2698 C CA . ARG A 1 334 ? 7.068 22.019 8.160 1.00 93.44 334 ARG A CA 1
ATOM 2699 C C . ARG A 1 334 ? 8.588 21.862 8.181 1.00 93.44 334 ARG A C 1
ATOM 2701 O O . ARG A 1 334 ? 9.128 21.010 7.481 1.00 93.44 334 ARG A O 1
ATOM 2708 N N . GLU A 1 335 ? 9.270 22.671 8.978 1.00 94.38 335 GLU A N 1
ATOM 2709 C CA . GLU A 1 335 ? 10.724 22.674 9.107 1.00 94.38 335 GLU A CA 1
ATOM 2710 C C . GLU A 1 335 ? 11.221 21.348 9.712 1.00 94.38 335 GLU A C 1
ATOM 2712 O O . GLU A 1 335 ? 12.160 20.746 9.191 1.00 94.38 335 GLU A O 1
ATOM 2717 N N . ILE A 1 336 ? 10.518 20.826 10.724 1.00 93.56 336 ILE A N 1
ATOM 2718 C CA . ILE A 1 336 ? 10.809 19.523 11.345 1.00 93.56 336 ILE A CA 1
ATOM 2719 C C . ILE A 1 336 ? 10.498 18.379 10.374 1.00 93.56 336 ILE A C 1
ATOM 2721 O O . ILE A 1 336 ? 11.267 17.420 10.264 1.00 93.56 336 ILE A O 1
ATOM 2725 N N . ILE A 1 337 ? 9.374 18.467 9.653 1.00 91.56 337 ILE A N 1
ATOM 2726 C CA . ILE A 1 337 ? 9.026 17.502 8.603 1.00 91.56 337 ILE A CA 1
ATOM 2727 C C . ILE A 1 337 ? 10.168 17.401 7.589 1.00 91.56 337 ILE A C 1
ATOM 2729 O O . ILE A 1 337 ? 10.577 16.298 7.225 1.00 91.56 337 ILE A O 1
ATOM 2733 N N . TRP A 1 338 ? 10.698 18.544 7.156 1.00 89.69 338 TRP A N 1
ATOM 2734 C CA . TRP A 1 338 ? 11.760 18.589 6.164 1.00 89.69 338 TRP A CA 1
ATOM 2735 C C . TRP A 1 338 ? 13.053 17.952 6.663 1.00 89.69 338 TRP A C 1
ATOM 2737 O O . TRP A 1 338 ? 13.617 17.103 5.972 1.00 89.69 338 TRP A O 1
ATOM 2747 N N . GLU A 1 339 ? 13.487 18.302 7.874 1.00 91.19 339 GLU A N 1
ATOM 2748 C CA . GLU A 1 339 ? 14.666 17.700 8.497 1.00 91.19 339 GLU A CA 1
ATOM 2749 C C . GLU A 1 339 ? 14.554 16.168 8.534 1.00 91.19 339 GLU A C 1
ATOM 2751 O O . GLU A 1 339 ? 15.461 15.457 8.098 1.00 91.19 339 GLU A O 1
ATOM 2756 N N . ARG A 1 340 ? 13.396 15.646 8.954 1.00 90.00 340 ARG A N 1
ATOM 2757 C CA . ARG A 1 340 ? 13.140 14.200 9.023 1.00 90.00 340 ARG A CA 1
ATOM 2758 C C . ARG A 1 340 ? 13.138 13.531 7.653 1.00 90.00 340 ARG A C 1
ATOM 2760 O O . ARG A 1 340 ? 13.678 12.436 7.506 1.00 90.00 340 ARG A O 1
ATOM 2767 N N . VAL A 1 341 ? 12.546 14.164 6.640 1.00 86.81 341 VAL A N 1
ATOM 2768 C CA . VAL A 1 341 ? 12.549 13.637 5.265 1.00 86.81 341 VAL A CA 1
ATOM 2769 C C . VAL A 1 341 ? 13.976 13.560 4.719 1.00 86.81 341 VAL A C 1
ATOM 2771 O O . VAL A 1 341 ? 14.330 12.555 4.100 1.00 86.81 341 VAL A O 1
ATOM 2774 N N . GLN A 1 342 ? 14.812 14.566 4.991 1.00 86.12 342 GLN A N 1
ATOM 2775 C CA . GLN A 1 342 ? 16.226 14.555 4.608 1.00 86.12 342 GLN A CA 1
ATOM 2776 C C . GLN A 1 342 ? 17.002 13.449 5.330 1.00 86.12 342 GLN A C 1
ATOM 2778 O O . GLN A 1 342 ? 17.699 12.667 4.685 1.00 86.12 342 GLN A O 1
ATOM 2783 N N . GLN A 1 343 ? 16.818 13.307 6.645 1.00 86.81 343 GLN A N 1
ATOM 2784 C CA . GLN A 1 343 ? 17.439 12.226 7.416 1.00 86.81 343 GLN A CA 1
ATOM 2785 C C . GLN A 1 343 ? 17.021 10.839 6.901 1.00 86.81 343 GLN A C 1
ATOM 2787 O O . GLN A 1 343 ? 17.872 9.966 6.727 1.00 86.81 343 GLN A O 1
ATOM 2792 N N . ARG A 1 344 ? 15.736 10.637 6.575 1.00 83.19 344 ARG A N 1
ATOM 2793 C CA . ARG A 1 344 ? 15.245 9.383 5.978 1.00 83.19 344 ARG A CA 1
ATOM 2794 C C . ARG A 1 344 ? 15.857 9.126 4.600 1.00 83.19 344 ARG A C 1
ATOM 2796 O O . ARG A 1 344 ? 16.243 7.993 4.325 1.00 83.19 344 ARG A O 1
ATOM 2803 N N . CYS A 1 345 ? 15.964 10.148 3.754 1.00 81.25 345 CYS A N 1
ATOM 2804 C CA . CYS A 1 345 ? 16.608 10.065 2.439 1.00 81.25 345 CYS A CA 1
ATOM 2805 C C . CYS A 1 345 ? 18.074 9.627 2.555 1.00 81.25 345 CYS A C 1
ATOM 2807 O O . CYS A 1 345 ? 18.486 8.710 1.848 1.00 81.25 345 CYS A O 1
ATOM 2809 N N . ILE A 1 346 ? 18.825 10.215 3.491 1.00 81.62 346 ILE A N 1
ATOM 2810 C CA . ILE A 1 346 ? 20.221 9.846 3.765 1.00 81.62 346 ILE A CA 1
ATOM 2811 C C . ILE A 1 346 ? 20.317 8.398 4.262 1.00 81.62 346 ILE A C 1
ATOM 2813 O O . ILE A 1 346 ? 21.144 7.642 3.765 1.00 81.62 346 ILE A O 1
ATOM 2817 N N . ARG A 1 347 ? 19.459 7.998 5.210 1.00 79.12 347 ARG A N 1
ATOM 2818 C CA . ARG A 1 347 ? 19.507 6.666 5.835 1.00 79.12 347 ARG A CA 1
ATOM 2819 C C . ARG A 1 347 ? 19.086 5.534 4.899 1.00 79.12 347 ARG A C 1
ATOM 2821 O O . ARG A 1 347 ? 19.700 4.479 4.909 1.00 79.12 347 ARG A O 1
ATOM 2828 N N . THR A 1 348 ? 18.017 5.743 4.137 1.00 75.19 348 THR A N 1
ATOM 2829 C CA . THR A 1 348 ? 17.337 4.669 3.384 1.00 75.19 348 THR A CA 1
ATOM 2830 C C . THR A 1 348 ? 17.614 4.719 1.882 1.00 75.19 348 THR A C 1
ATOM 2832 O O . THR A 1 348 ? 17.120 3.888 1.126 1.00 75.19 348 THR A O 1
ATOM 2835 N N . GLY A 1 349 ? 18.302 5.759 1.405 1.00 74.06 349 GLY A N 1
ATOM 2836 C CA . GLY A 1 349 ? 18.416 6.066 -0.021 1.00 74.06 349 GLY A CA 1
ATOM 2837 C C . GLY A 1 349 ? 17.102 6.531 -0.665 1.00 74.06 349 GLY A C 1
ATOM 2838 O O . GLY A 1 349 ? 17.084 6.903 -1.838 1.00 74.06 349 GLY A O 1
ATOM 2839 N N . ARG A 1 350 ? 15.988 6.535 0.079 1.00 74.44 350 ARG A N 1
ATOM 2840 C CA . ARG A 1 350 ? 14.660 6.873 -0.425 1.00 74.44 350 ARG A CA 1
ATOM 2841 C C . ARG A 1 350 ? 14.344 8.341 -0.201 1.00 74.44 350 ARG A C 1
ATOM 2843 O O . ARG A 1 350 ? 13.857 8.750 0.854 1.00 74.44 350 ARG A O 1
ATOM 2850 N N . CYS A 1 351 ? 14.570 9.125 -1.239 1.00 75.69 351 CYS A N 1
ATOM 2851 C CA . CYS A 1 351 ? 14.344 10.559 -1.203 1.00 75.69 351 CYS A CA 1
ATOM 2852 C C . CYS A 1 351 ? 12.968 10.916 -1.750 1.00 75.69 351 CYS A C 1
ATOM 2854 O O . CYS A 1 351 ? 12.449 10.258 -2.653 1.00 75.69 351 CYS A O 1
ATOM 2856 N N . ILE A 1 352 ? 12.382 11.973 -1.198 1.00 72.62 352 ILE A N 1
ATOM 2857 C CA . ILE A 1 352 ? 11.139 12.543 -1.699 1.00 72.62 352 ILE A CA 1
ATOM 2858 C C . ILE A 1 352 ? 11.427 13.961 -2.166 1.00 72.62 352 ILE A C 1
ATOM 2860 O O . ILE A 1 352 ? 12.075 14.740 -1.466 1.00 72.62 352 ILE A O 1
ATOM 2864 N N . SER A 1 353 ? 10.989 14.270 -3.382 1.00 63.72 353 SER A N 1
ATOM 2865 C CA . SER A 1 353 ? 11.112 15.603 -3.954 1.00 63.72 353 SER A CA 1
ATOM 2866 C C . SER A 1 353 ? 10.115 16.562 -3.314 1.00 63.72 353 SER A C 1
ATOM 2868 O O . SER A 1 353 ? 9.005 16.167 -2.966 1.00 63.72 353 SER A O 1
ATOM 2870 N N . TRP 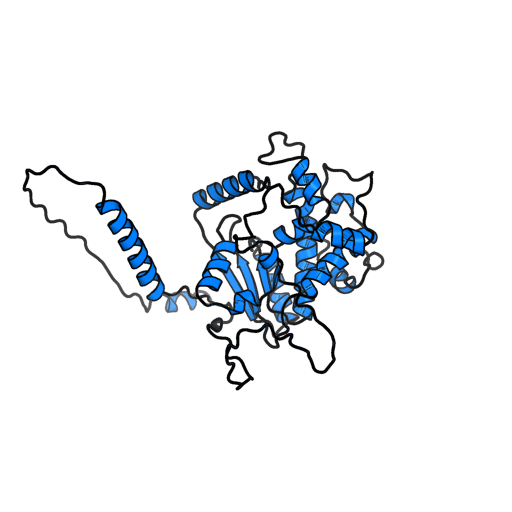A 1 354 ? 10.498 17.834 -3.232 1.00 52.19 354 TRP A N 1
ATOM 2871 C CA . TRP A 1 354 ? 9.576 18.937 -2.971 1.00 52.19 354 TRP A CA 1
ATOM 2872 C C . TRP A 1 354 ? 8.444 18.899 -4.015 1.00 52.19 354 TRP A C 1
ATOM 2874 O O . TRP A 1 354 ? 8.738 18.841 -5.213 1.00 52.19 354 TRP A O 1
ATOM 2884 N N . GLN A 1 355 ? 7.186 18.880 -3.573 1.00 44.84 355 GLN A N 1
ATOM 2885 C CA . GLN A 1 355 ? 5.997 19.033 -4.418 1.00 44.84 355 GLN A CA 1
ATOM 2886 C C . GLN A 1 355 ? 5.087 20.093 -3.820 1.00 44.84 355 GLN A C 1
ATOM 2888 O O . GLN A 1 355 ? 4.894 20.052 -2.582 1.00 44.84 355 GLN A O 1
#